Protein AF-A0A0B4EY84-F1 (afdb_monomer_lite)

Radius of gyration: 22.01 Å; chains: 1; bounding box: 57×59×59 Å

Organism: NCBI:txid1226633

Structure (mmCIF, N/CA/C/O backbone):
data_AF-A0A0B4EY84-F1
#
_entry.id   AF-A0A0B4EY84-F1
#
loop_
_atom_site.group_PDB
_atom_site.id
_atom_site.type_symbol
_atom_site.label_atom_id
_atom_site.label_alt_id
_atom_site.label_comp_id
_atom_site.label_asym_id
_atom_site.label_entity_id
_atom_site.label_seq_id
_atom_site.pdbx_PDB_ins_code
_atom_site.Cartn_x
_atom_site.Cartn_y
_atom_site.Cartn_z
_atom_site.occupancy
_atom_site.B_iso_or_equiv
_atom_site.auth_seq_id
_atom_site.auth_comp_id
_atom_site.auth_asym_id
_atom_site.auth_atom_id
_atom_site.pdbx_PDB_model_num
ATOM 1 N N . MET A 1 1 ? 10.864 -8.379 4.789 1.00 88.19 1 MET A N 1
ATOM 2 C CA . MET A 1 1 ? 9.437 -8.343 4.405 1.00 88.19 1 MET A CA 1
ATOM 3 C C . MET A 1 1 ? 8.658 -9.542 4.940 1.00 88.19 1 MET A C 1
ATOM 5 O O . MET A 1 1 ? 7.745 -9.311 5.714 1.00 88.19 1 MET A O 1
ATOM 9 N N . TRP A 1 2 ? 9.022 -10.801 4.650 1.00 91.12 2 TRP A N 1
ATOM 10 C CA . TRP A 1 2 ? 8.254 -11.968 5.141 1.00 91.12 2 TRP A CA 1
ATOM 11 C C . TRP A 1 2 ? 8.056 -12.024 6.660 1.00 91.12 2 TRP A C 1
ATOM 13 O O . TRP A 1 2 ? 6.929 -12.184 7.112 1.00 91.12 2 TRP A O 1
ATOM 23 N N . LEU A 1 3 ? 9.113 -11.816 7.453 1.00 87.94 3 LEU A N 1
ATOM 24 C CA . LEU A 1 3 ? 8.995 -11.772 8.920 1.00 87.94 3 LEU A CA 1
ATOM 25 C C . LEU A 1 3 ? 8.028 -10.677 9.400 1.00 87.94 3 LEU A C 1
ATOM 27 O O . LEU A 1 3 ? 7.261 -10.893 10.332 1.00 87.94 3 LEU A O 1
ATOM 31 N N . VAL A 1 4 ? 8.034 -9.523 8.729 1.00 88.12 4 VAL A N 1
ATOM 32 C CA . VAL A 1 4 ? 7.159 -8.383 9.042 1.00 88.12 4 VAL A CA 1
ATOM 33 C C . VAL A 1 4 ? 5.709 -8.737 8.749 1.00 88.12 4 VAL A C 1
ATOM 35 O O . VAL A 1 4 ? 4.853 -8.442 9.566 1.00 88.12 4 VAL A O 1
ATOM 38 N N . ALA A 1 5 ? 5.430 -9.421 7.638 1.00 91.06 5 ALA A N 1
ATOM 39 C CA . ALA A 1 5 ? 4.079 -9.871 7.310 1.00 91.06 5 ALA A CA 1
ATOM 40 C C . ALA A 1 5 ? 3.578 -10.972 8.255 1.00 91.06 5 ALA A C 1
ATOM 42 O O . ALA A 1 5 ? 2.433 -10.925 8.690 1.00 91.06 5 ALA A O 1
ATOM 43 N N . LEU A 1 6 ? 4.433 -11.937 8.616 1.00 89.81 6 LEU A N 1
ATOM 44 C CA . LEU A 1 6 ? 4.079 -13.012 9.551 1.00 89.81 6 LEU A CA 1
ATOM 45 C C . LEU A 1 6 ? 3.683 -12.471 10.928 1.00 89.81 6 LEU A C 1
ATOM 47 O O . LEU A 1 6 ? 2.652 -12.858 11.474 1.00 89.81 6 LEU A O 1
ATOM 51 N N . LEU A 1 7 ? 4.481 -11.554 11.473 1.00 89.25 7 LEU A N 1
ATOM 52 C CA . LEU A 1 7 ? 4.190 -10.927 12.761 1.00 89.25 7 LEU A CA 1
ATOM 53 C C . LEU A 1 7 ? 3.065 -9.887 12.636 1.00 89.25 7 LEU A C 1
ATOM 55 O O . LEU A 1 7 ? 2.156 -9.846 13.465 1.00 89.25 7 LEU A O 1
ATOM 59 N N . GLY A 1 8 ? 3.089 -9.092 11.568 1.00 90.62 8 GLY A N 1
ATOM 60 C CA . GLY A 1 8 ? 2.136 -8.022 11.293 1.00 90.62 8 GLY A CA 1
ATOM 61 C C . GLY A 1 8 ? 0.719 -8.513 11.000 1.00 90.62 8 GLY A C 1
ATOM 62 O O . GLY A 1 8 ? -0.244 -7.840 11.347 1.00 90.62 8 GLY A O 1
ATOM 63 N N . ALA A 1 9 ? 0.535 -9.718 10.458 1.00 93.62 9 ALA A N 1
ATOM 64 C CA . ALA A 1 9 ? -0.803 -10.287 10.290 1.00 93.62 9 ALA A CA 1
ATOM 65 C C . ALA A 1 9 ? -1.556 -10.383 11.633 1.00 93.62 9 ALA A C 1
ATOM 67 O O . ALA A 1 9 ? -2.766 -10.163 11.687 1.00 93.62 9 ALA A O 1
ATOM 68 N N . SER A 1 10 ? -0.832 -10.627 12.732 1.00 92.88 10 SER A N 1
ATOM 69 C CA . SER A 1 10 ? -1.410 -10.658 14.081 1.00 92.88 10 SER A CA 1
ATOM 70 C C . SER A 1 10 ? -1.810 -9.264 14.571 1.00 92.88 10 SER A C 1
ATOM 72 O O . SER A 1 10 ? -2.876 -9.109 15.165 1.00 92.88 10 SER A O 1
ATOM 74 N N . THR A 1 11 ? -0.994 -8.235 14.312 1.00 93.56 11 THR A N 1
ATOM 75 C CA . THR A 1 11 ? -1.347 -6.852 14.677 1.00 93.56 11 THR A CA 1
ATOM 76 C C . THR A 1 11 ? -2.527 -6.365 13.847 1.00 93.56 11 THR A C 1
ATOM 78 O O . THR A 1 11 ? -3.488 -5.842 14.400 1.00 93.56 11 THR A O 1
ATOM 81 N N . SER A 1 12 ? -2.523 -6.656 12.548 1.00 94.06 12 SER A N 1
ATOM 82 C CA . SER A 1 12 ? -3.585 -6.281 11.618 1.00 94.06 12 SER A CA 1
ATOM 83 C C . SER A 1 12 ? -4.933 -6.937 11.953 1.00 94.06 12 SER A C 1
ATOM 85 O O . SER A 1 12 ? -5.981 -6.288 11.866 1.00 94.06 12 SER A O 1
ATOM 87 N N . PHE A 1 13 ? -4.914 -8.189 12.439 1.00 95.50 13 PHE A N 1
ATOM 88 C CA . PHE A 1 13 ? -6.094 -8.839 13.019 1.00 95.50 13 PHE A CA 1
ATOM 89 C C . PHE A 1 13 ? -6.667 -8.022 14.183 1.00 95.50 13 PHE A C 1
ATOM 91 O O . PHE A 1 13 ? -7.857 -7.696 14.185 1.00 95.50 13 PHE A O 1
ATOM 98 N N . ILE A 1 14 ? -5.823 -7.686 15.168 1.00 95.44 14 ILE A N 1
ATOM 99 C CA . ILE A 1 14 ? -6.238 -6.954 16.371 1.00 95.44 14 ILE A CA 1
ATOM 100 C C . ILE A 1 14 ? -6.774 -5.573 15.983 1.00 95.44 14 ILE A C 1
ATOM 102 O O . ILE A 1 14 ? -7.872 -5.213 16.394 1.00 95.44 14 ILE A O 1
ATOM 106 N N . GLU A 1 15 ? -6.053 -4.827 15.147 1.00 94.81 15 GLU A N 1
ATOM 107 C CA . GLU A 1 15 ? -6.436 -3.491 14.674 1.00 94.81 15 GLU A CA 1
ATOM 108 C C . GLU A 1 15 ? -7.827 -3.475 14.043 1.00 94.81 15 GLU A C 1
ATOM 110 O O . GLU A 1 15 ? -8.674 -2.660 14.413 1.00 94.81 15 GLU A O 1
ATOM 115 N N . SER A 1 16 ? -8.078 -4.397 13.113 1.00 94.75 16 SER A N 1
ATOM 116 C CA . SER A 1 16 ? -9.351 -4.467 12.397 1.00 94.75 16 SER A CA 1
ATOM 117 C C . SER A 1 16 ? -10.491 -4.950 13.283 1.00 94.75 16 SER A C 1
ATOM 119 O O . SER A 1 16 ? -11.602 -4.429 13.192 1.00 94.75 16 SER A O 1
ATOM 121 N N . CYS A 1 17 ? -10.218 -5.897 14.183 1.00 95.69 17 CYS A N 1
ATOM 122 C CA . CYS A 1 17 ? -11.187 -6.336 15.180 1.00 95.69 17 CYS A CA 1
ATOM 123 C C . CYS A 1 17 ? -11.604 -5.160 16.078 1.00 95.69 17 CYS A C 1
ATOM 125 O O . CYS A 1 17 ? -12.790 -4.857 16.198 1.00 95.69 17 CYS A O 1
ATOM 127 N N . LEU A 1 18 ? -10.638 -4.434 16.649 1.00 95.44 18 LEU A N 1
ATOM 128 C CA . LEU A 1 18 ? -10.912 -3.278 17.505 1.00 95.44 18 LEU A CA 1
ATOM 129 C C . LEU A 1 18 ? -11.617 -2.150 16.737 1.00 95.44 18 LEU A C 1
ATOM 131 O O . LEU A 1 18 ? -12.497 -1.491 17.290 1.00 95.44 18 LEU A O 1
ATOM 135 N N . ALA A 1 19 ? -11.289 -1.938 15.461 1.00 95.44 19 ALA A N 1
ATOM 136 C CA . ALA A 1 19 ? -11.959 -0.935 14.639 1.00 95.44 19 ALA A CA 1
ATOM 137 C C . ALA A 1 19 ? -13.446 -1.246 14.428 1.00 95.44 19 ALA A C 1
ATOM 139 O O . ALA A 1 19 ? -14.266 -0.333 14.518 1.00 95.44 19 ALA A O 1
ATOM 140 N N . VAL A 1 20 ? -13.816 -2.516 14.230 1.00 96.06 20 VAL A N 1
ATOM 141 C CA . VAL A 1 20 ? -15.229 -2.925 14.162 1.00 96.06 20 VAL A CA 1
ATOM 142 C C . VAL A 1 20 ? -15.911 -2.818 15.528 1.00 96.06 20 VAL A C 1
ATOM 144 O O . VAL A 1 20 ? -17.040 -2.339 15.600 1.00 96.06 20 VAL A O 1
ATOM 147 N N . MET A 1 21 ? -15.233 -3.194 16.617 1.00 94.44 21 MET A N 1
ATOM 148 C CA . MET A 1 21 ? -15.788 -3.101 17.977 1.00 94.44 21 MET A CA 1
ATOM 149 C C . MET A 1 21 ? -16.078 -1.655 18.402 1.00 94.44 21 MET A C 1
ATOM 151 O O . MET A 1 21 ? -17.068 -1.393 19.084 1.00 94.44 21 MET A O 1
ATOM 155 N N . TYR A 1 22 ? -15.216 -0.709 18.018 1.00 94.06 22 TYR A N 1
ATOM 156 C CA . TYR A 1 22 ? -15.250 0.666 18.529 1.00 94.06 22 TYR A CA 1
ATOM 157 C C . TYR A 1 22 ? -15.644 1.729 17.501 1.00 94.06 22 TYR A C 1
ATOM 159 O O . TYR A 1 22 ? -15.577 2.924 17.810 1.00 94.06 22 TYR A O 1
ATOM 167 N N . ARG A 1 23 ? -16.112 1.338 16.314 1.00 94.62 23 ARG A N 1
ATOM 168 C CA . ARG A 1 23 ? -16.710 2.262 15.338 1.00 94.62 23 ARG A CA 1
ATOM 169 C C . ARG A 1 23 ? -17.928 3.008 15.892 1.00 94.62 23 ARG A C 1
ATOM 171 O O . ARG A 1 23 ? -18.513 2.658 16.917 1.00 94.62 23 ARG A O 1
ATOM 178 N N . GLU A 1 24 ? -18.294 4.086 15.224 1.00 92.75 24 GLU A N 1
ATOM 179 C CA . GLU A 1 24 ? -19.492 4.884 15.467 1.00 92.75 24 GLU A CA 1
ATOM 180 C C . GLU A 1 24 ? -20.450 4.707 14.291 1.00 92.75 24 GLU A C 1
ATOM 182 O O . GLU A 1 24 ? -20.020 4.564 13.147 1.00 92.75 24 GLU A O 1
ATOM 187 N N . LYS A 1 25 ? -21.752 4.704 14.579 1.00 90.75 25 LYS A N 1
ATOM 188 C CA . LYS A 1 25 ? -22.797 4.736 13.558 1.00 90.75 25 LYS A CA 1
ATOM 189 C C . LYS A 1 25 ? -23.249 6.182 13.385 1.00 90.75 25 LYS A C 1
ATOM 191 O O . LYS A 1 25 ? -23.582 6.839 14.369 1.00 90.75 25 LYS A O 1
ATOM 196 N N . LEU A 1 26 ? -23.206 6.671 12.155 1.00 87.94 26 LEU A N 1
ATOM 197 C CA . LEU A 1 26 ? -23.652 7.999 11.759 1.00 87.94 26 LEU A CA 1
ATOM 198 C C . LEU A 1 26 ? -25.180 8.036 11.607 1.00 87.94 26 LEU A C 1
ATOM 200 O O . LEU A 1 26 ? -25.837 6.997 11.513 1.00 87.94 26 LEU A O 1
ATOM 204 N N . GLU A 1 27 ? -25.744 9.245 11.556 1.00 83.56 27 GLU A N 1
ATOM 205 C CA . GLU A 1 27 ? -27.192 9.469 11.401 1.00 83.56 27 GLU A CA 1
ATOM 206 C C . GLU A 1 27 ? -27.751 8.897 10.089 1.00 83.56 27 GLU A C 1
ATOM 208 O O . GLU A 1 27 ? -28.895 8.455 10.041 1.00 83.56 27 GLU A O 1
ATOM 213 N N . ASP A 1 28 ? -26.929 8.836 9.038 1.00 81.31 28 ASP A N 1
ATOM 214 C CA . ASP A 1 28 ? -27.275 8.239 7.743 1.00 81.31 28 ASP A CA 1
ATOM 215 C C . ASP A 1 28 ? -27.196 6.698 7.737 1.00 81.31 28 ASP A C 1
ATOM 217 O O . ASP A 1 28 ? -27.380 6.059 6.699 1.00 81.31 28 ASP A O 1
ATOM 221 N N . GLY A 1 29 ? -26.913 6.091 8.894 1.00 82.38 29 GLY A N 1
ATOM 222 C CA . GLY A 1 29 ? -26.793 4.652 9.082 1.00 82.38 29 GLY A CA 1
ATOM 223 C C . GLY A 1 29 ? -25.431 4.070 8.706 1.00 82.38 29 GLY A C 1
ATOM 224 O O . GLY A 1 29 ? -25.227 2.876 8.937 1.00 82.38 29 GLY A O 1
ATOM 225 N N . LYS A 1 30 ? -24.495 4.869 8.172 1.00 86.94 30 LYS A N 1
ATOM 226 C CA . LYS A 1 30 ? -23.139 4.411 7.833 1.00 86.94 30 LYS A CA 1
ATOM 227 C C . LYS A 1 30 ? -22.261 4.309 9.075 1.00 86.94 30 LYS A C 1
ATOM 229 O O . LYS A 1 30 ? -22.501 4.964 10.085 1.00 86.94 30 LYS A O 1
ATOM 234 N N . TYR A 1 31 ? -21.212 3.501 8.988 1.00 92.25 31 TYR A N 1
ATOM 235 C CA . TYR A 1 31 ? -20.215 3.387 10.046 1.00 92.25 31 TYR A CA 1
ATOM 236 C C . TYR A 1 31 ? -18.986 4.247 9.758 1.00 92.25 31 TYR A C 1
ATOM 238 O O . TYR A 1 31 ? -18.624 4.456 8.601 1.00 92.25 31 TYR A O 1
ATOM 246 N N . ILE A 1 32 ? -18.329 4.709 10.819 1.00 92.38 32 ILE A N 1
ATOM 247 C CA . ILE A 1 32 ? -17.021 5.362 10.770 1.00 92.38 32 ILE A CA 1
ATOM 248 C C . ILE A 1 32 ? -16.170 4.932 11.964 1.00 92.38 32 ILE A C 1
ATOM 250 O O . ILE A 1 32 ? -16.686 4.691 13.053 1.00 92.38 32 ILE A O 1
ATOM 254 N N . GLY A 1 33 ? -14.860 4.827 11.789 1.00 93.94 33 GLY A N 1
ATOM 255 C CA . GLY A 1 33 ? -13.969 4.426 12.869 1.00 93.94 33 GLY A CA 1
ATOM 256 C C . GLY A 1 33 ? -12.521 4.356 12.419 1.00 93.94 33 GLY A C 1
ATOM 257 O O . GLY A 1 33 ? -12.158 4.925 11.395 1.00 93.94 33 GLY A O 1
ATOM 258 N N . GLY A 1 34 ? -11.713 3.662 13.215 1.00 94.44 34 GLY A N 1
ATOM 259 C CA . GLY A 1 34 ? -10.275 3.488 13.020 1.00 94.44 34 GLY A CA 1
ATOM 260 C C . GLY A 1 34 ? -9.486 3.809 14.291 1.00 94.44 34 GLY A C 1
ATOM 261 O O . GLY A 1 34 ? -10.080 4.133 15.328 1.00 94.44 34 GLY A O 1
ATOM 262 N N . SER A 1 35 ? -8.153 3.761 14.226 1.00 94.94 35 SER A N 1
ATOM 263 C CA . SER A 1 35 ? -7.273 3.978 15.394 1.00 94.94 35 SER A CA 1
ATOM 264 C C . SER A 1 35 ? -7.588 5.238 16.212 1.00 94.94 35 SER A C 1
ATOM 266 O O . SER A 1 35 ? -7.661 5.127 17.441 1.00 94.94 35 SER A O 1
ATOM 268 N N . PRO A 1 36 ? -7.870 6.415 15.613 1.00 95.56 36 PRO A N 1
ATOM 269 C CA . PRO A 1 36 ? -8.233 7.606 16.384 1.00 95.56 36 PRO A CA 1
ATOM 270 C C . PRO A 1 36 ? -9.463 7.429 17.285 1.00 95.56 36 PRO A C 1
ATOM 272 O O . PRO A 1 36 ? -9.493 7.938 18.409 1.00 95.56 36 PRO A O 1
ATOM 275 N N . TRP A 1 37 ? -10.471 6.673 16.835 1.00 95.19 37 TRP A N 1
ATOM 276 C CA . TRP A 1 37 ? -11.674 6.394 17.625 1.00 95.19 37 TRP A CA 1
ATOM 277 C C . TRP A 1 37 ? -11.394 5.449 18.780 1.00 95.19 37 TRP A C 1
ATOM 279 O O . TRP A 1 37 ? -11.924 5.657 19.871 1.00 95.19 37 TRP A O 1
ATOM 289 N N . ILE A 1 38 ? -10.539 4.452 18.562 1.00 94.25 38 ILE A N 1
ATOM 290 C CA . ILE A 1 38 ? -10.117 3.525 19.614 1.00 94.25 38 ILE A CA 1
ATOM 291 C C . ILE A 1 38 ? -9.353 4.303 20.693 1.00 94.25 38 ILE A C 1
ATOM 293 O O . ILE A 1 38 ? -9.712 4.234 21.866 1.00 94.25 38 ILE A O 1
ATOM 297 N N . LEU A 1 39 ? -8.387 5.141 20.298 1.00 94.44 39 LEU A N 1
ATOM 298 C CA . LEU A 1 39 ? -7.634 6.021 21.202 1.00 94.44 39 LEU A CA 1
ATOM 299 C C . LEU A 1 39 ? -8.554 6.944 22.017 1.00 94.44 39 LEU A C 1
ATOM 301 O O . LEU A 1 39 ? -8.385 7.101 23.228 1.00 94.44 39 LEU A O 1
ATOM 305 N N . LYS A 1 40 ? -9.564 7.534 21.369 1.00 94.50 40 LYS A N 1
ATOM 306 C CA . LYS A 1 40 ? -10.557 8.392 22.027 1.00 94.50 40 LYS A CA 1
ATOM 307 C C . LYS A 1 40 ? -11.429 7.614 23.018 1.00 94.50 40 LYS A C 1
ATOM 309 O O . LYS A 1 40 ? -11.625 8.092 24.128 1.00 94.50 40 LYS A O 1
ATOM 314 N N . LYS A 1 41 ? -11.975 6.459 22.626 1.00 91.75 41 LYS A N 1
ATOM 315 C CA . LYS A 1 41 ? -12.976 5.720 23.417 1.00 91.75 41 LYS A CA 1
ATOM 316 C C . LYS A 1 41 ? -12.367 4.849 24.513 1.00 91.75 41 LYS A C 1
ATOM 318 O O . LYS A 1 41 ? -12.934 4.777 25.594 1.00 91.75 41 LYS A O 1
ATOM 323 N N . GLN A 1 42 ? -11.247 4.189 24.232 1.00 91.44 42 GLN A N 1
ATOM 324 C CA . GLN A 1 42 ? -10.652 3.198 25.133 1.00 91.44 42 GLN A CA 1
ATOM 325 C C . GLN A 1 42 ? -9.547 3.775 26.017 1.00 91.44 42 GLN A C 1
ATOM 327 O O . GLN A 1 42 ? -9.431 3.391 27.175 1.00 91.44 42 GLN A O 1
ATOM 332 N N . MET A 1 43 ? -8.756 4.724 25.506 1.00 89.25 43 MET A N 1
ATOM 333 C CA . MET A 1 43 ? -7.676 5.355 26.283 1.00 89.25 43 MET A CA 1
ATOM 334 C C . MET A 1 43 ? -8.052 6.723 26.851 1.00 89.25 43 MET A C 1
ATOM 336 O O . MET A 1 43 ? -7.259 7.311 27.578 1.00 89.25 43 MET A O 1
ATOM 340 N N . ASN A 1 44 ? -9.223 7.263 26.493 1.00 91.12 44 ASN A N 1
ATOM 341 C CA . ASN A 1 44 ? -9.607 8.649 26.781 1.00 91.12 44 ASN A CA 1
ATOM 342 C C . ASN A 1 44 ? -8.569 9.687 26.278 1.00 91.12 44 ASN A C 1
ATOM 344 O O . ASN A 1 44 ? -8.501 10.818 26.757 1.00 91.12 44 ASN A O 1
ATOM 348 N N . CYS A 1 45 ? -7.759 9.322 25.276 1.00 93.12 45 CYS A N 1
ATOM 349 C CA . CYS A 1 45 ? -6.663 10.133 24.743 1.00 93.12 45 CYS A CA 1
ATOM 350 C C . CYS A 1 45 ? -7.036 10.722 23.378 1.00 93.12 45 CYS A C 1
ATOM 352 O O . CYS A 1 45 ? -6.422 10.410 22.356 1.00 93.12 45 CYS A O 1
ATOM 354 N N . LYS A 1 46 ? -8.040 11.611 23.342 1.00 93.44 46 LYS A N 1
ATOM 355 C CA . LYS A 1 46 ? -8.460 12.272 22.089 1.00 93.44 46 LYS A CA 1
ATOM 356 C C . LYS A 1 46 ? -7.300 13.007 21.403 1.00 93.44 46 LYS A C 1
ATOM 358 O O . LYS A 1 46 ? -7.202 12.968 20.181 1.00 93.44 46 LYS A O 1
ATOM 363 N N . TRP A 1 47 ? -6.420 13.645 22.176 1.00 95.69 47 TRP A N 1
ATOM 364 C CA . TRP A 1 47 ? -5.261 14.376 21.654 1.00 95.69 47 TRP A CA 1
ATOM 365 C C . TRP A 1 47 ? -4.311 13.466 20.860 1.00 95.69 47 TRP A C 1
ATOM 367 O O . TRP A 1 47 ? -3.858 13.848 19.785 1.00 95.69 47 TRP A O 1
ATOM 377 N N . LEU A 1 48 ? -4.087 12.233 21.328 1.00 95.25 48 LEU A N 1
ATOM 378 C CA . LEU A 1 48 ? -3.243 11.259 20.640 1.00 95.25 48 LEU A CA 1
ATOM 379 C C . LEU A 1 48 ? -3.902 10.774 19.343 1.00 95.25 48 LEU A C 1
ATOM 381 O O . LEU A 1 48 ? -3.226 10.612 18.332 1.00 95.25 48 LEU A O 1
ATOM 385 N N . GLY A 1 49 ? -5.233 10.637 19.342 1.00 95.81 49 GLY A N 1
ATOM 386 C CA . GLY A 1 49 ? -6.006 10.391 18.122 1.00 95.81 49 GLY A CA 1
ATOM 387 C C . GLY A 1 49 ? -5.892 11.525 17.097 1.00 95.81 49 GLY A C 1
ATOM 388 O O . GLY A 1 49 ? -5.822 11.257 15.902 1.00 95.81 49 GLY A O 1
ATOM 389 N N . VAL A 1 50 ? -5.821 12.788 17.542 1.00 96.69 50 VAL A N 1
ATOM 390 C CA . VAL A 1 50 ? -5.621 13.940 16.643 1.00 96.69 50 VAL A CA 1
ATOM 391 C C . VAL A 1 50 ? -4.216 13.914 16.045 1.00 96.69 50 VAL A C 1
ATOM 393 O O . VAL A 1 50 ? -4.076 14.097 14.840 1.00 96.69 50 VAL A O 1
ATOM 396 N N . ILE A 1 51 ? -3.187 13.626 16.851 1.00 97.00 51 ILE A N 1
ATOM 397 C CA . ILE A 1 51 ? -1.810 13.462 16.355 1.00 97.00 51 ILE A CA 1
ATOM 398 C C . ILE A 1 51 ? -1.744 12.333 15.325 1.00 97.00 51 ILE A C 1
ATOM 400 O O . ILE A 1 51 ? -1.180 12.526 14.250 1.00 97.00 51 ILE A O 1
ATOM 404 N N . TYR A 1 52 ? -2.365 11.187 15.617 1.00 96.88 52 TYR A N 1
ATOM 405 C CA . TYR A 1 52 ? -2.440 10.064 14.687 1.00 96.88 52 TYR A CA 1
ATOM 406 C C . TYR A 1 52 ? -3.103 10.467 13.365 1.00 96.88 52 TYR A C 1
ATOM 408 O O . TYR A 1 52 ? -2.561 10.195 12.297 1.00 96.88 52 TYR A O 1
ATOM 416 N N . ALA A 1 53 ? -4.251 11.149 13.420 1.00 96.81 53 ALA A N 1
ATOM 417 C CA . ALA A 1 53 ? -4.973 11.588 12.229 1.00 96.81 53 ALA A CA 1
ATOM 418 C C . ALA A 1 53 ? -4.157 12.589 11.389 1.00 96.81 53 ALA A C 1
ATOM 420 O O . ALA A 1 53 ? -4.120 12.472 10.166 1.00 96.81 53 ALA A O 1
ATOM 421 N N . ILE A 1 54 ? -3.447 13.529 12.026 1.00 96.44 54 ILE A N 1
ATOM 422 C CA . ILE A 1 54 ? -2.542 14.462 11.333 1.00 96.44 54 ILE A CA 1
ATOM 423 C C . ILE A 1 54 ? -1.383 13.702 10.677 1.00 96.44 54 ILE A C 1
ATOM 425 O O . ILE A 1 54 ? -1.093 13.935 9.504 1.00 96.44 54 ILE A O 1
ATOM 429 N N . ALA A 1 55 ? -0.757 12.765 11.393 1.00 96.62 55 ALA A N 1
ATOM 430 C CA . ALA A 1 55 ? 0.302 11.921 10.845 1.00 96.62 55 ALA A CA 1
ATOM 431 C C . ALA A 1 55 ? -0.193 11.070 9.660 1.00 96.62 55 ALA A C 1
ATOM 433 O O . ALA A 1 55 ? 0.519 10.954 8.665 1.00 96.62 55 ALA A O 1
ATOM 434 N N . SER A 1 56 ? -1.439 10.581 9.724 1.00 95.88 56 SER A N 1
ATOM 435 C CA . SER A 1 56 ? -2.117 9.869 8.627 1.00 95.88 56 SER A CA 1
ATOM 436 C C . SER A 1 56 ? -2.244 10.747 7.390 1.00 95.88 56 SER A C 1
ATOM 438 O O . SER A 1 56 ? -1.818 10.362 6.308 1.00 95.88 56 SER A O 1
ATOM 440 N N . ILE A 1 57 ? -2.757 11.970 7.545 1.00 95.69 57 ILE A N 1
ATOM 441 C CA . ILE A 1 57 ? -2.916 12.917 6.433 1.00 95.69 57 ILE A CA 1
ATOM 442 C C . ILE A 1 57 ? -1.563 13.222 5.779 1.00 95.69 57 ILE A C 1
ATOM 444 O O . ILE A 1 57 ? -1.461 13.219 4.554 1.00 95.69 57 ILE A O 1
ATOM 448 N N . ILE A 1 58 ? -0.526 13.450 6.588 1.00 95.00 58 ILE A N 1
ATOM 449 C CA . ILE A 1 58 ? 0.838 13.696 6.109 1.00 95.00 58 ILE A CA 1
ATOM 450 C C . ILE A 1 58 ? 1.374 12.484 5.331 1.00 95.00 58 ILE A C 1
ATOM 452 O O . ILE A 1 58 ? 1.889 12.651 4.223 1.00 95.00 58 ILE A O 1
ATOM 456 N N . CYS A 1 59 ? 1.207 11.276 5.879 1.00 94.81 59 CYS A N 1
ATOM 457 C CA . CYS A 1 59 ? 1.583 10.024 5.228 1.00 94.81 59 CYS A CA 1
ATOM 458 C C . CYS A 1 59 ? 0.902 9.882 3.861 1.00 94.81 59 CYS A C 1
ATOM 460 O O . CYS A 1 59 ? 1.570 9.743 2.836 1.00 94.81 59 CYS A O 1
ATOM 462 N N . TYR A 1 60 ? -0.425 10.012 3.826 1.00 95.38 60 TYR A N 1
ATOM 463 C CA . TYR A 1 60 ? -1.222 9.802 2.620 1.00 95.38 60 TYR A CA 1
ATOM 464 C C . TYR A 1 60 ? -0.922 10.816 1.522 1.00 95.38 60 TYR A C 1
ATOM 466 O O . TYR A 1 60 ? -0.857 10.430 0.358 1.00 95.38 60 TYR A O 1
ATOM 474 N N . LEU A 1 61 ? -0.691 12.090 1.858 1.00 94.50 61 LEU A N 1
ATOM 475 C CA . LEU A 1 61 ? -0.287 13.089 0.863 1.00 94.50 61 LEU A CA 1
ATOM 476 C C . LEU A 1 61 ? 1.024 12.692 0.176 1.00 94.50 61 LEU A C 1
ATOM 478 O O . LEU A 1 61 ? 1.145 12.836 -1.041 1.00 94.50 61 LEU A O 1
ATOM 482 N N . GLY A 1 62 ? 1.981 12.150 0.934 1.00 93.75 62 GLY A N 1
ATOM 483 C CA . GLY A 1 62 ? 3.236 11.695 0.356 1.00 93.75 62 GLY A CA 1
ATOM 484 C C . GLY A 1 62 ? 3.126 10.380 -0.413 1.00 93.75 62 GLY A C 1
ATOM 485 O O . GLY A 1 62 ? 3.700 10.270 -1.496 1.00 93.75 62 GLY A O 1
ATOM 486 N N . VAL A 1 63 ? 2.323 9.424 0.066 1.00 93.19 63 VAL A N 1
ATOM 487 C CA . VAL A 1 63 ? 2.015 8.193 -0.681 1.00 93.19 63 VAL A CA 1
ATOM 488 C C . VAL A 1 63 ? 1.370 8.533 -2.024 1.00 93.19 63 VAL A C 1
ATOM 490 O O . VAL A 1 63 ? 1.839 8.062 -3.055 1.00 93.19 63 VAL A O 1
ATOM 493 N N . VAL A 1 64 ? 0.365 9.414 -2.051 1.00 95.75 64 VAL A N 1
ATOM 494 C CA . VAL A 1 64 ? -0.292 9.851 -3.295 1.00 95.75 64 VAL A CA 1
ATOM 495 C C . VAL A 1 64 ? 0.707 10.418 -4.297 1.00 95.75 64 VAL A C 1
ATOM 497 O O . VAL A 1 64 ? 0.641 10.086 -5.483 1.00 95.75 64 VAL A O 1
ATOM 500 N N . GLN A 1 65 ? 1.653 11.237 -3.833 1.00 94.44 65 GLN A N 1
ATOM 501 C CA . GLN A 1 65 ? 2.676 11.792 -4.709 1.00 94.44 65 GLN A CA 1
ATOM 502 C C . GLN A 1 65 ? 3.553 10.691 -5.330 1.00 94.44 65 GLN A C 1
ATOM 504 O O . GLN A 1 65 ? 3.789 10.701 -6.538 1.00 94.44 65 GLN A O 1
ATOM 509 N N . VAL A 1 66 ? 4.019 9.734 -4.520 1.00 91.88 66 VAL A N 1
ATOM 510 C CA . VAL A 1 66 ? 4.878 8.623 -4.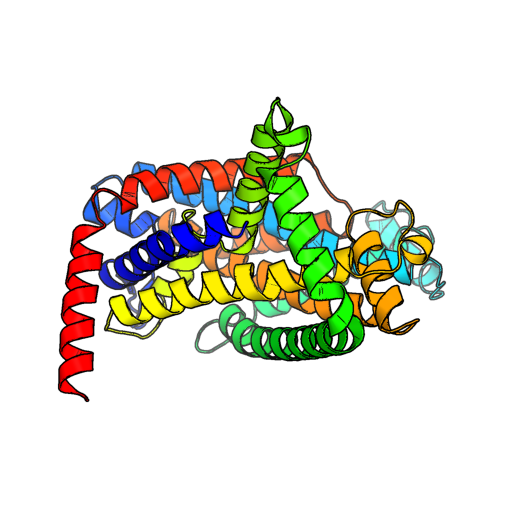970 1.00 91.88 66 VAL A CA 1
ATOM 511 C C . VAL A 1 66 ? 4.142 7.697 -5.936 1.00 91.88 66 VAL A C 1
ATOM 513 O O . VAL A 1 66 ? 4.708 7.283 -6.950 1.00 91.88 66 VAL A O 1
ATOM 516 N N . MET A 1 67 ? 2.871 7.400 -5.665 1.00 94.62 67 MET A N 1
ATOM 517 C CA . MET A 1 67 ? 2.071 6.548 -6.541 1.00 94.62 67 MET A CA 1
ATOM 518 C C . MET A 1 67 ? 1.796 7.240 -7.878 1.00 94.62 67 MET A C 1
ATOM 520 O O . MET A 1 67 ? 1.953 6.614 -8.922 1.00 94.62 67 MET A O 1
ATOM 524 N N . SER A 1 68 ? 1.482 8.540 -7.875 1.00 96.06 68 SER A N 1
ATOM 525 C CA . SER A 1 68 ? 1.320 9.304 -9.120 1.00 96.06 68 SER A CA 1
ATOM 526 C C . SER A 1 68 ? 2.609 9.326 -9.946 1.00 96.06 68 SER A C 1
ATOM 528 O O . SER A 1 68 ? 2.587 9.077 -11.152 1.00 96.06 68 SER A O 1
ATOM 530 N N . ASN A 1 69 ? 3.753 9.525 -9.282 1.00 94.19 69 ASN A N 1
ATOM 531 C CA . ASN A 1 69 ? 5.058 9.461 -9.928 1.00 94.19 69 ASN A CA 1
ATOM 532 C C . ASN A 1 69 ? 5.320 8.090 -10.565 1.00 94.19 69 ASN A C 1
ATOM 534 O O . ASN A 1 69 ? 5.751 8.037 -11.710 1.00 94.19 69 ASN A O 1
ATOM 538 N N . SER A 1 70 ? 4.982 7.000 -9.871 1.00 93.12 70 SER A N 1
ATOM 539 C CA . SER A 1 70 ? 5.150 5.632 -10.380 1.00 93.12 70 SER A CA 1
ATOM 540 C C . SER A 1 70 ? 4.344 5.385 -11.662 1.00 93.12 70 SER A C 1
ATOM 542 O O . SER A 1 70 ? 4.832 4.719 -12.575 1.00 93.12 70 SER A O 1
ATOM 544 N N . ILE A 1 71 ? 3.132 5.950 -11.769 1.00 95.81 71 ILE A N 1
ATOM 545 C CA . ILE A 1 71 ? 2.325 5.868 -12.997 1.00 95.81 71 ILE A CA 1
ATOM 546 C C . ILE A 1 71 ? 3.032 6.612 -14.129 1.00 95.81 71 ILE A C 1
ATOM 548 O O . ILE A 1 71 ? 3.291 6.012 -15.173 1.00 95.81 71 ILE A O 1
ATOM 552 N N . THR A 1 72 ? 3.371 7.891 -13.935 1.00 94.50 72 THR A N 1
ATOM 553 C CA . THR A 1 72 ? 4.010 8.686 -14.994 1.00 94.50 72 THR A CA 1
ATOM 554 C C . THR A 1 72 ? 5.354 8.095 -15.413 1.00 94.50 72 THR A C 1
ATOM 556 O O . THR A 1 72 ? 5.616 7.961 -16.607 1.00 94.50 72 THR A O 1
ATOM 559 N N . GLU A 1 73 ? 6.188 7.692 -14.454 1.00 92.56 73 GLU A N 1
ATOM 560 C CA . GLU A 1 73 ? 7.492 7.086 -14.715 1.00 92.56 73 GLU A CA 1
ATOM 561 C C . GLU A 1 73 ? 7.341 5.812 -15.547 1.00 92.56 73 GLU A C 1
ATOM 563 O O . GLU A 1 73 ? 8.003 5.697 -16.573 1.00 92.56 73 GLU A O 1
ATOM 568 N N . SER A 1 74 ? 6.393 4.931 -15.197 1.00 94.12 74 SER A N 1
ATOM 569 C CA . SER A 1 74 ? 6.154 3.696 -15.953 1.00 94.12 74 SER A CA 1
ATOM 570 C C . SER A 1 74 ? 5.819 3.947 -17.426 1.00 94.12 74 SER A C 1
ATOM 572 O O . SER A 1 74 ? 6.273 3.202 -18.289 1.00 94.12 74 SER A O 1
ATOM 574 N N . VAL A 1 75 ? 5.058 5.001 -17.739 1.00 94.25 75 VAL A N 1
ATOM 575 C CA . VAL A 1 75 ? 4.720 5.354 -19.125 1.00 94.25 75 VAL A CA 1
ATOM 576 C C . VAL A 1 75 ? 5.923 5.998 -19.815 1.00 94.25 75 VAL A C 1
ATOM 578 O O . VAL A 1 75 ? 6.270 5.635 -20.937 1.00 94.25 75 VAL A O 1
ATOM 581 N N . THR A 1 76 ? 6.564 6.965 -19.159 1.00 91.75 76 THR A N 1
ATOM 582 C CA . THR A 1 76 ? 7.648 7.753 -19.765 1.00 91.75 76 THR A CA 1
ATOM 583 C C . THR A 1 76 ? 8.910 6.934 -20.015 1.00 91.75 76 THR A C 1
ATOM 585 O O . THR A 1 76 ? 9.568 7.160 -21.026 1.00 91.75 76 THR A O 1
ATOM 588 N N . SER A 1 77 ? 9.215 5.933 -19.188 1.00 89.44 77 SER A N 1
ATOM 589 C CA . SER A 1 77 ? 10.333 5.013 -19.429 1.00 89.44 77 SER A CA 1
ATOM 590 C C . SER A 1 77 ? 10.168 4.194 -20.715 1.00 89.44 77 SER A C 1
ATOM 592 O O . SER A 1 77 ? 11.158 3.796 -21.318 1.00 89.44 77 SER A O 1
ATOM 594 N N . VAL A 1 78 ? 8.928 3.973 -21.167 1.00 89.81 78 VAL A N 1
ATOM 595 C CA . VAL A 1 78 ? 8.620 3.192 -22.377 1.00 89.81 78 VAL A CA 1
ATOM 596 C C . VAL A 1 78 ? 8.398 4.086 -23.597 1.00 89.81 78 VAL A C 1
ATOM 598 O O . VAL A 1 78 ? 8.811 3.740 -24.702 1.00 89.81 78 VAL A O 1
ATOM 601 N N . TYR A 1 79 ? 7.734 5.229 -23.411 1.00 90.62 79 TYR A N 1
ATOM 602 C CA . TYR A 1 79 ? 7.205 6.041 -24.511 1.00 90.62 79 TYR A CA 1
ATOM 603 C C . TYR A 1 79 ? 7.828 7.437 -24.633 1.00 90.62 79 TYR A C 1
ATOM 605 O O . TYR A 1 79 ? 7.407 8.195 -25.499 1.00 90.62 79 TYR A O 1
ATOM 613 N N . SER A 1 80 ? 8.834 7.796 -23.826 1.00 85.38 80 SER A N 1
ATOM 614 C CA . SER A 1 80 ? 9.520 9.101 -23.940 1.00 85.38 80 SER A CA 1
ATOM 615 C C . SER A 1 80 ? 10.159 9.345 -25.309 1.00 85.38 80 SER A C 1
ATOM 617 O O . SER A 1 80 ? 10.262 10.488 -25.736 1.00 85.38 80 SER A O 1
ATOM 619 N N . HIS A 1 81 ? 10.555 8.287 -26.018 1.00 82.94 81 HIS A N 1
ATOM 620 C CA . HIS A 1 81 ? 11.131 8.380 -27.363 1.00 82.94 81 HIS A CA 1
ATOM 621 C C . HIS A 1 81 ? 10.082 8.488 -28.481 1.00 82.94 81 HIS A C 1
ATOM 623 O O . HIS A 1 81 ? 10.443 8.615 -29.650 1.00 82.94 81 HIS A O 1
ATOM 629 N N . VAL A 1 82 ? 8.791 8.381 -28.152 1.00 82.69 82 VAL A N 1
ATOM 630 C CA . VAL A 1 82 ? 7.703 8.456 -29.129 1.00 82.69 82 VAL A CA 1
ATOM 631 C C . VAL A 1 82 ? 7.215 9.895 -29.211 1.00 82.69 82 VAL A C 1
ATOM 633 O O . VAL A 1 82 ? 6.621 10.414 -28.268 1.00 82.69 82 VAL A O 1
ATOM 636 N N . ASP A 1 83 ? 7.429 10.532 -30.361 1.00 80.75 83 ASP A N 1
ATOM 637 C CA . ASP A 1 83 ? 6.837 11.836 -30.639 1.00 80.75 83 ASP A CA 1
ATOM 638 C C . ASP A 1 83 ? 5.371 11.672 -31.056 1.00 80.75 83 ASP A C 1
ATOM 640 O O . ASP A 1 83 ? 5.052 11.102 -32.101 1.00 80.75 83 ASP A O 1
ATOM 644 N N . PHE A 1 84 ? 4.470 12.186 -30.224 1.00 80.12 84 PHE A N 1
ATOM 645 C CA . PHE A 1 84 ? 3.035 12.180 -30.494 1.00 80.12 84 PHE A CA 1
ATOM 646 C C . PHE A 1 84 ? 2.589 13.359 -31.376 1.00 80.12 84 PHE A C 1
ATOM 648 O O . PHE A 1 84 ? 1.416 13.429 -31.737 1.00 80.12 84 PHE A O 1
ATOM 655 N N . GLY A 1 85 ? 3.474 14.315 -31.691 1.00 81.25 85 GLY A N 1
ATOM 656 C CA . GLY A 1 85 ? 3.149 15.508 -32.481 1.00 81.25 85 GLY A CA 1
ATOM 657 C C . GLY A 1 85 ? 2.194 16.486 -31.783 1.00 81.25 85 GLY A C 1
ATOM 658 O O . GLY A 1 85 ? 1.663 17.399 -32.414 1.00 81.25 85 GLY A O 1
ATOM 659 N N . LEU A 1 86 ? 1.950 16.300 -30.482 1.00 82.81 86 LEU A N 1
ATOM 660 C CA . LEU A 1 86 ? 0.986 17.083 -29.704 1.00 82.81 86 LEU A CA 1
ATOM 661 C C . LEU A 1 86 ? 1.609 18.319 -29.039 1.00 82.81 86 LEU A C 1
ATOM 663 O O . LEU A 1 86 ? 0.881 19.258 -28.721 1.00 82.81 86 LEU A O 1
ATOM 667 N N . THR A 1 87 ? 2.932 18.366 -28.858 1.00 82.88 87 THR A N 1
ATOM 668 C CA . THR A 1 87 ? 3.619 19.473 -28.167 1.00 82.88 87 THR A CA 1
ATOM 669 C C . THR A 1 87 ? 3.255 20.858 -28.730 1.00 82.88 87 THR A C 1
ATOM 671 O O . THR A 1 87 ? 2.849 21.713 -27.941 1.00 82.88 87 THR A O 1
ATOM 674 N N . PRO A 1 88 ? 3.260 21.101 -30.063 1.00 82.94 88 PRO A N 1
ATOM 675 C CA . PRO A 1 88 ? 2.905 22.414 -30.616 1.00 82.94 88 PRO A CA 1
ATOM 676 C C . PRO A 1 88 ? 1.451 22.828 -30.350 1.00 82.94 88 PRO A C 1
ATOM 678 O O . PRO A 1 88 ? 1.154 24.018 -30.289 1.00 82.94 88 PRO A O 1
ATOM 681 N N . ILE A 1 89 ? 0.544 21.858 -30.181 1.00 85.06 89 ILE A N 1
ATOM 682 C CA . ILE A 1 89 ? -0.883 22.099 -29.924 1.00 85.06 89 ILE A CA 1
ATOM 683 C C . ILE A 1 89 ? -1.087 22.602 -28.491 1.00 85.06 89 ILE A C 1
ATOM 685 O O . ILE A 1 89 ? -1.904 23.490 -28.254 1.00 85.06 89 ILE A O 1
ATOM 689 N N . PHE A 1 90 ? -0.336 22.051 -27.535 1.00 83.94 90 PHE A N 1
ATOM 690 C CA . PHE A 1 90 ? -0.462 22.393 -26.117 1.00 83.94 90 PHE A CA 1
ATOM 691 C C . PHE A 1 90 ? 0.474 23.524 -25.667 1.00 83.94 90 PHE A C 1
ATOM 693 O O . PHE A 1 90 ? 0.215 24.117 -24.619 1.00 83.94 90 PHE A O 1
ATOM 700 N N . GLN A 1 91 ? 1.496 23.885 -26.455 1.00 83.38 91 GLN A N 1
ATOM 701 C CA . GLN A 1 91 ? 2.425 24.982 -26.140 1.00 83.38 91 GLN A CA 1
ATOM 702 C C . GLN A 1 91 ? 1.732 26.309 -25.792 1.00 83.38 91 GLN A C 1
ATOM 704 O O . GLN A 1 91 ? 2.103 26.907 -24.782 1.00 83.38 91 GLN A O 1
ATOM 709 N N . PRO A 1 92 ? 0.712 26.784 -26.543 1.00 85.81 92 PRO A N 1
ATOM 710 C CA . PRO A 1 92 ? 0.059 28.053 -26.231 1.00 85.81 92 PRO A CA 1
ATOM 711 C C . PRO A 1 92 ? -0.641 28.023 -24.872 1.00 85.81 92 PRO A C 1
ATOM 713 O O . PRO A 1 92 ? -0.591 28.998 -24.131 1.00 85.81 92 PRO A O 1
ATOM 716 N N . LEU A 1 93 ? -1.262 26.891 -24.525 1.00 84.94 93 LEU A N 1
ATOM 717 C CA . LEU A 1 93 ? -1.918 26.710 -23.234 1.00 84.94 93 LEU A CA 1
ATOM 718 C C . LEU A 1 93 ? -0.890 26.636 -22.102 1.00 84.94 93 LEU A C 1
ATOM 720 O O . LEU A 1 93 ? -1.079 27.266 -21.069 1.00 84.94 93 LEU A O 1
ATOM 724 N N . ALA A 1 94 ? 0.206 25.903 -22.296 1.00 84.25 94 ALA A N 1
ATOM 725 C CA . ALA A 1 94 ? 1.271 25.792 -21.304 1.00 84.25 94 ALA A CA 1
ATOM 726 C C . ALA A 1 94 ? 1.959 27.140 -21.030 1.00 84.25 94 ALA A C 1
ATOM 728 O O . ALA A 1 94 ? 2.215 27.473 -19.872 1.00 84.25 94 ALA A O 1
ATOM 729 N N . ALA A 1 95 ? 2.144 27.964 -22.066 1.00 84.88 95 ALA A N 1
ATOM 730 C CA . ALA A 1 95 ? 2.700 29.307 -21.940 1.00 84.88 95 ALA A CA 1
ATOM 731 C C . ALA A 1 95 ? 1.843 30.228 -21.048 1.00 84.88 95 ALA A C 1
ATOM 733 O O . ALA A 1 95 ? 2.400 31.032 -20.303 1.00 84.88 95 ALA A O 1
ATOM 734 N N . VAL A 1 96 ? 0.508 30.072 -21.038 1.00 85.94 96 VAL A N 1
ATOM 735 C CA . VAL A 1 96 ? -0.388 30.805 -20.112 1.00 85.94 96 VAL A CA 1
ATOM 736 C C . VAL A 1 96 ? -0.052 30.506 -18.647 1.00 85.94 96 VAL A C 1
ATOM 738 O O . VAL A 1 96 ? -0.195 31.376 -17.790 1.00 85.94 96 VAL A O 1
ATOM 741 N N . PHE A 1 97 ? 0.429 29.297 -18.358 1.00 82.38 97 PHE A N 1
ATOM 742 C CA . PHE A 1 97 ? 0.835 28.867 -17.020 1.00 82.38 97 PHE A CA 1
ATOM 743 C C . PHE A 1 97 ? 2.343 29.022 -16.761 1.00 82.38 97 PHE A C 1
ATOM 745 O O . PHE A 1 97 ? 2.829 28.555 -15.733 1.00 82.38 97 PHE A O 1
ATOM 752 N N . GLY A 1 98 ? 3.085 29.669 -17.668 1.00 82.06 98 GLY A N 1
ATOM 753 C CA . GLY A 1 98 ? 4.534 29.850 -17.548 1.00 82.06 98 GLY A CA 1
ATOM 754 C C . GLY A 1 98 ? 5.335 28.552 -17.683 1.00 82.06 98 GLY A C 1
ATOM 755 O O . GLY A 1 98 ? 6.434 28.458 -17.143 1.00 82.06 98 GLY A O 1
ATOM 756 N N . VAL A 1 99 ? 4.781 27.542 -18.361 1.00 82.62 99 VAL A N 1
ATOM 757 C CA . VAL A 1 99 ? 5.436 26.252 -18.602 1.00 82.62 99 VAL A CA 1
ATOM 758 C C . VAL A 1 99 ? 5.903 26.191 -20.051 1.00 82.62 99 VAL A C 1
ATOM 760 O O . VAL A 1 99 ? 5.095 26.260 -20.976 1.00 82.62 99 VAL A O 1
ATOM 763 N N . GLU A 1 100 ? 7.206 26.017 -20.253 1.00 81.81 100 GLU A N 1
ATOM 764 C CA . GLU A 1 100 ? 7.762 25.651 -21.554 1.00 81.81 100 GLU A CA 1
ATOM 765 C C . GLU A 1 100 ? 7.695 24.131 -21.703 1.00 81.81 100 GLU A C 1
ATOM 767 O O . GLU A 1 100 ? 8.303 23.401 -20.918 1.00 81.81 100 GLU A O 1
ATOM 772 N N . LEU A 1 101 ? 6.925 23.639 -22.680 1.00 81.69 101 LEU A N 1
ATOM 773 C CA . LEU A 1 101 ? 6.950 22.217 -23.012 1.00 81.69 101 LEU A CA 1
ATOM 774 C C . LEU A 1 101 ? 8.056 21.972 -24.038 1.00 81.69 101 LEU A C 1
ATOM 776 O O . LEU A 1 101 ? 8.132 22.640 -25.071 1.00 81.69 101 LEU A O 1
ATOM 780 N N . ASP A 1 102 ? 8.881 20.979 -23.749 1.00 78.88 102 ASP A N 1
ATOM 781 C CA . ASP A 1 102 ? 9.747 20.293 -24.698 1.00 78.88 102 ASP A CA 1
ATOM 782 C C . ASP A 1 102 ? 9.170 18.891 -24.980 1.00 78.88 102 ASP A C 1
ATOM 784 O O . ASP A 1 102 ? 8.178 18.466 -24.374 1.00 78.88 102 ASP A O 1
ATOM 788 N N . GLN A 1 103 ? 9.760 18.157 -25.929 1.00 69.88 103 GLN A N 1
ATOM 789 C CA . GLN A 1 103 ? 9.321 16.783 -26.202 1.00 69.88 103 GLN A CA 1
ATOM 790 C C . GLN A 1 103 ? 9.498 15.859 -24.986 1.00 69.88 103 GLN A C 1
ATOM 792 O O . GLN A 1 103 ? 8.658 14.989 -24.762 1.00 69.88 103 GLN A O 1
ATOM 797 N N . GLU A 1 104 ? 10.533 16.072 -24.169 1.00 72.25 104 GLU A N 1
ATOM 798 C CA . GLU A 1 104 ? 10.856 15.194 -23.038 1.00 72.25 104 GLU A CA 1
ATOM 799 C C . GLU A 1 104 ? 9.896 15.341 -21.847 1.00 72.25 104 GLU A C 1
ATOM 801 O O . GLU A 1 104 ? 9.588 14.362 -21.159 1.00 72.25 104 GLU A O 1
ATOM 806 N N . ASN A 1 105 ? 9.393 16.549 -21.589 1.00 83.75 105 ASN A N 1
ATOM 807 C CA . ASN A 1 105 ? 8.547 16.846 -20.439 1.00 83.75 105 ASN A CA 1
ATOM 808 C C . ASN A 1 105 ? 7.068 16.970 -20.805 1.00 83.75 105 ASN A C 1
ATOM 810 O O . ASN A 1 105 ? 6.232 16.803 -19.913 1.00 83.75 105 ASN A O 1
ATOM 814 N N . PHE A 1 106 ? 6.711 17.172 -22.084 1.00 88.19 106 PHE A N 1
ATOM 815 C CA . PHE A 1 106 ? 5.309 17.193 -22.521 1.00 88.19 106 PHE A CA 1
ATOM 816 C C . PHE A 1 106 ? 4.538 15.968 -22.022 1.00 88.19 106 PHE A C 1
ATOM 818 O O . PHE A 1 106 ? 3.491 16.113 -21.389 1.00 88.19 106 PHE A O 1
ATOM 825 N N . LEU A 1 107 ? 5.085 14.766 -22.245 1.00 89.12 107 LEU A N 1
ATOM 826 C CA . LEU A 1 107 ? 4.434 13.518 -21.849 1.00 89.12 107 LEU A CA 1
ATOM 827 C C . LEU A 1 107 ? 4.208 13.457 -20.330 1.00 89.12 107 LEU A C 1
ATOM 829 O O . LEU A 1 107 ? 3.132 13.061 -19.889 1.00 89.12 107 LEU A O 1
ATOM 833 N N . LYS A 1 108 ? 5.175 13.915 -19.525 1.00 89.88 108 LYS A N 1
ATOM 834 C CA . LYS A 1 108 ? 5.052 13.963 -18.058 1.00 89.88 108 LYS A CA 1
ATOM 835 C C . LYS A 1 108 ? 3.925 14.889 -17.611 1.00 89.88 108 LYS A C 1
ATOM 837 O O . LYS A 1 108 ? 3.070 14.472 -16.832 1.00 89.88 108 LYS A O 1
ATOM 842 N N . TYR A 1 109 ? 3.896 16.124 -18.117 1.00 91.06 109 TYR A N 1
ATOM 843 C CA . TYR A 1 109 ? 2.851 17.095 -17.775 1.00 91.06 109 TYR A CA 1
ATOM 844 C C . TYR A 1 109 ? 1.469 16.622 -18.226 1.00 91.06 109 TYR A C 1
ATOM 846 O O . TYR A 1 109 ? 0.513 16.689 -17.454 1.00 91.06 109 TYR A O 1
ATOM 854 N N . PHE A 1 110 ? 1.365 16.095 -19.447 1.00 91.50 110 PHE A N 1
ATOM 855 C CA . PHE A 1 110 ? 0.115 15.562 -19.977 1.00 91.50 110 PHE A CA 1
ATOM 856 C C . PHE A 1 110 ? -0.432 14.428 -19.102 1.00 91.50 110 PHE A C 1
ATOM 858 O O . PHE A 1 110 ? -1.600 14.459 -18.710 1.00 91.50 110 PHE A O 1
ATOM 865 N N . LEU A 1 111 ? 0.413 13.459 -18.736 1.00 93.88 111 LEU A N 1
ATOM 866 C CA . LEU A 1 111 ? 0.025 12.342 -17.874 1.00 93.88 111 LEU A CA 1
ATOM 867 C C . LEU A 1 111 ? -0.355 12.806 -16.468 1.00 93.88 111 LEU A C 1
ATOM 869 O O . LEU A 1 111 ? -1.367 12.352 -15.941 1.00 93.88 111 LEU A O 1
ATOM 873 N N . ALA A 1 112 ? 0.392 13.744 -15.881 1.00 95.31 112 ALA A N 1
ATOM 874 C CA . ALA A 1 112 ? 0.067 14.307 -14.574 1.00 95.31 112 ALA A CA 1
ATOM 875 C C . ALA A 1 112 ? -1.325 14.964 -14.567 1.00 95.31 112 ALA A C 1
ATOM 877 O O . ALA A 1 112 ? -2.131 14.694 -13.677 1.00 95.31 112 ALA A O 1
ATOM 878 N N . VAL A 1 113 ? -1.644 15.767 -15.590 1.00 95.12 113 VAL A N 1
ATOM 879 C CA . VAL A 1 113 ? -2.981 16.364 -15.756 1.00 95.12 113 VAL A CA 1
ATOM 880 C C . VAL A 1 113 ? -4.042 15.281 -15.942 1.00 95.12 113 VAL A C 1
ATOM 882 O O . VAL A 1 113 ? -5.074 15.312 -15.271 1.00 95.12 113 VAL A O 1
ATOM 885 N N . LEU A 1 114 ? -3.790 14.302 -16.814 1.00 96.00 114 LEU A N 1
ATOM 886 C CA . LEU A 1 114 ? -4.728 13.221 -17.103 1.00 96.00 114 LEU A CA 1
ATOM 887 C C . LEU A 1 114 ? -5.066 12.410 -15.842 1.00 96.00 114 LEU A C 1
ATOM 889 O O . LEU A 1 114 ? -6.242 12.214 -15.535 1.00 96.00 114 LEU A O 1
ATOM 893 N N . ILE A 1 115 ? -4.057 11.986 -15.078 1.00 97.31 115 ILE A N 1
ATOM 894 C CA . ILE A 1 115 ? -4.239 11.211 -13.843 1.00 97.31 115 ILE A CA 1
ATOM 895 C C . ILE A 1 115 ? -4.952 12.058 -12.784 1.00 97.31 115 ILE A C 1
ATOM 897 O O . ILE A 1 115 ? -5.847 11.548 -12.108 1.00 97.31 115 ILE A O 1
ATOM 901 N N . SER A 1 116 ? -4.636 13.351 -12.660 1.00 98.12 116 SER A N 1
ATOM 902 C CA . SER A 1 116 ? -5.353 14.262 -11.758 1.00 98.12 116 SER A CA 1
ATOM 903 C C . SER A 1 116 ? -6.832 14.397 -12.119 1.00 98.12 116 SER A C 1
ATOM 905 O O . SER A 1 116 ? -7.674 14.342 -11.224 1.00 98.12 116 SER A O 1
ATOM 907 N N . ILE A 1 117 ? -7.174 14.510 -13.408 1.00 98.00 117 ILE A N 1
ATOM 908 C CA . ILE A 1 117 ? -8.570 14.573 -13.872 1.00 98.00 117 ILE A CA 1
ATOM 909 C C . ILE A 1 117 ? -9.297 13.255 -13.583 1.00 98.00 117 ILE A C 1
ATOM 911 O O . ILE A 1 117 ? -10.399 13.272 -13.030 1.00 98.00 117 ILE A O 1
ATOM 915 N N . ILE A 1 118 ? -8.680 12.114 -13.906 1.00 97.69 118 ILE A N 1
ATOM 916 C CA . ILE A 1 118 ? -9.252 10.789 -13.628 1.00 97.69 118 ILE A CA 1
ATOM 917 C C . ILE A 1 118 ? -9.485 10.629 -12.121 1.00 97.69 118 ILE A C 1
ATOM 919 O O . ILE A 1 118 ? -10.587 10.275 -11.699 1.00 97.69 118 ILE A O 1
ATOM 923 N N . THR A 1 119 ? -8.495 10.974 -11.299 1.00 97.81 119 THR A N 1
ATOM 924 C CA . THR A 1 119 ? -8.597 10.915 -9.836 1.00 97.81 119 THR A CA 1
ATOM 925 C C . THR A 1 119 ? -9.716 11.823 -9.323 1.00 97.81 119 THR A C 1
ATOM 927 O O . THR A 1 119 ? -10.562 11.374 -8.550 1.00 97.81 119 THR A O 1
ATOM 930 N N . ALA A 1 120 ? -9.795 13.071 -9.797 1.00 97.62 120 ALA A N 1
ATOM 931 C CA . ALA A 1 120 ? -10.844 14.014 -9.413 1.00 97.62 120 ALA A CA 1
ATOM 932 C C . ALA A 1 120 ? -12.242 13.503 -9.784 1.00 97.62 120 ALA A C 1
ATOM 934 O O . ALA A 1 120 ? -13.167 13.611 -8.977 1.00 97.62 120 ALA A O 1
ATOM 935 N N . SER A 1 121 ? -12.393 12.893 -10.963 1.00 96.81 121 SER A N 1
ATOM 936 C CA . SER A 1 121 ? -13.674 12.342 -11.417 1.00 96.81 121 SER A CA 1
ATOM 937 C C . SER A 1 121 ? -14.208 11.238 -10.495 1.00 96.81 121 SER A C 1
ATOM 939 O O . SER A 1 121 ? -15.415 11.163 -10.264 1.00 96.81 121 SER A O 1
ATOM 941 N N . VAL A 1 122 ? -13.318 10.424 -9.912 1.00 96.50 122 VAL A N 1
ATOM 942 C CA . VAL A 1 122 ? -13.687 9.370 -8.957 1.00 96.50 122 VAL A CA 1
ATOM 943 C C . VAL A 1 122 ? -13.921 9.953 -7.565 1.00 96.50 122 VAL A C 1
ATOM 945 O O . VAL A 1 122 ? -14.946 9.664 -6.950 1.00 96.50 122 VAL A O 1
ATOM 948 N N . ILE A 1 123 ? -13.015 10.806 -7.076 1.00 95.25 123 ILE A N 1
ATOM 949 C CA . ILE A 1 123 ? -13.089 11.402 -5.732 1.00 95.25 123 ILE A CA 1
ATOM 950 C C . ILE A 1 123 ? -14.367 12.232 -5.544 1.00 95.25 123 ILE A C 1
ATOM 952 O O . ILE A 1 123 ? -14.998 12.152 -4.487 1.00 95.25 123 ILE A O 1
ATOM 956 N N . PHE A 1 124 ? -14.751 13.014 -6.556 1.00 94.69 124 PHE A N 1
ATOM 957 C CA . PHE A 1 124 ? -15.960 13.846 -6.546 1.00 94.69 124 PHE A CA 1
ATOM 958 C C . PHE A 1 124 ? -17.162 13.173 -7.231 1.00 94.69 124 PHE A C 1
ATOM 960 O O . PHE A 1 124 ? -18.215 13.794 -7.405 1.00 94.69 124 PHE A O 1
ATOM 967 N N . GLY A 1 125 ? -17.029 11.899 -7.609 1.00 90.94 125 GLY A N 1
ATOM 968 C CA . GLY A 1 125 ? -18.094 11.121 -8.226 1.00 90.94 125 GLY A CA 1
ATOM 969 C C . GLY A 1 125 ? -19.288 10.915 -7.287 1.00 90.94 125 GLY A C 1
ATOM 970 O O . GLY A 1 125 ? -19.142 10.734 -6.077 1.00 90.94 125 GLY A O 1
ATOM 971 N N . LYS A 1 126 ? -20.504 10.907 -7.844 1.00 83.88 126 LYS A N 1
ATOM 972 C CA . LYS A 1 126 ? -21.732 10.614 -7.087 1.00 83.88 126 LYS A CA 1
ATOM 973 C C . LYS A 1 126 ? -21.988 9.102 -7.057 1.00 83.88 126 LYS A C 1
ATOM 975 O O . LYS A 1 126 ? -22.079 8.474 -8.106 1.00 83.88 126 LYS A O 1
ATOM 980 N N . SER A 1 127 ? -22.155 8.522 -5.866 1.00 83.31 127 SER A N 1
ATOM 981 C CA . SER A 1 127 ? -22.479 7.098 -5.662 1.00 83.31 127 SER A CA 1
ATOM 982 C C . SER A 1 127 ? -23.392 6.906 -4.447 1.00 83.31 127 SER A C 1
ATOM 984 O O . SER A 1 127 ? -23.412 7.741 -3.545 1.00 83.31 127 SER A O 1
ATOM 986 N N . LYS A 1 128 ? -24.136 5.790 -4.406 1.00 74.38 128 LYS A N 1
ATOM 987 C CA . LYS A 1 128 ? -25.005 5.423 -3.272 1.00 74.38 128 LYS A CA 1
ATOM 988 C C . LYS A 1 128 ? -24.214 5.060 -2.004 1.00 74.38 128 LYS A C 1
ATOM 990 O O . LYS A 1 128 ? -24.683 5.334 -0.905 1.00 74.38 128 LYS A O 1
ATOM 995 N N . LYS A 1 129 ? -23.034 4.441 -2.146 1.00 73.44 129 LYS A N 1
ATOM 996 C CA . LYS A 1 129 ? -22.169 4.032 -1.020 1.00 73.44 129 LYS A CA 1
ATOM 997 C C . LYS A 1 129 ? -21.079 5.083 -0.781 1.00 73.44 129 LYS A C 1
ATOM 999 O O . LYS A 1 129 ? -21.215 5.916 0.115 1.00 73.44 129 LYS A O 1
ATOM 1004 N N . ASP A 1 130 ? -20.062 5.055 -1.637 1.00 88.25 130 ASP A N 1
ATOM 1005 C CA . ASP A 1 130 ? -18.978 6.023 -1.826 1.00 88.25 130 ASP A CA 1
ATOM 1006 C C . ASP A 1 130 ? -18.364 5.717 -3.210 1.00 88.25 130 ASP A C 1
ATOM 1008 O O . ASP A 1 130 ? -18.254 4.544 -3.581 1.00 88.25 130 ASP A O 1
ATOM 1012 N N . ALA A 1 131 ? -18.039 6.731 -4.014 1.00 93.06 131 ALA A N 1
ATOM 1013 C CA . ALA A 1 131 ? -17.525 6.515 -5.369 1.00 93.06 131 ALA A CA 1
ATOM 1014 C C . ALA A 1 131 ? -16.123 5.887 -5.372 1.00 93.06 131 ALA A C 1
ATOM 1016 O O . ALA A 1 131 ? -15.820 5.083 -6.252 1.00 93.06 131 ALA A O 1
ATOM 1017 N N . ILE A 1 132 ? -15.310 6.183 -4.353 1.00 94.88 132 ILE A N 1
ATOM 1018 C CA . ILE A 1 132 ? -13.971 5.616 -4.191 1.00 94.88 132 ILE A CA 1
ATOM 1019 C C . ILE A 1 132 ? -14.074 4.111 -3.932 1.00 94.88 132 ILE A C 1
ATOM 1021 O O . ILE A 1 132 ? -13.440 3.322 -4.628 1.00 94.88 132 ILE A O 1
ATOM 1025 N N . ILE A 1 133 ? -14.926 3.701 -2.984 1.00 92.38 133 ILE A N 1
ATOM 1026 C CA . ILE A 1 133 ? -15.134 2.281 -2.649 1.00 92.38 133 ILE A CA 1
ATOM 1027 C C . ILE A 1 133 ? -15.656 1.506 -3.867 1.00 92.38 133 ILE A C 1
ATOM 1029 O O . ILE A 1 133 ? -15.193 0.403 -4.150 1.00 92.38 133 ILE A O 1
ATOM 1033 N N . GLU A 1 134 ? -16.606 2.078 -4.611 1.00 93.25 134 GLU A N 1
ATOM 1034 C CA . GLU A 1 134 ? -17.153 1.438 -5.812 1.00 93.25 134 GLU A CA 1
ATOM 1035 C C . GLU A 1 134 ? -16.088 1.254 -6.904 1.00 93.25 134 GLU A C 1
ATOM 1037 O O . GLU A 1 134 ? -16.036 0.201 -7.538 1.00 93.25 134 GLU A O 1
ATOM 1042 N N . ALA A 1 135 ? -15.218 2.249 -7.104 1.00 95.75 135 ALA A N 1
ATOM 1043 C CA . ALA A 1 135 ? -14.105 2.147 -8.041 1.00 95.75 135 ALA A CA 1
ATOM 1044 C C . ALA A 1 135 ? -13.098 1.071 -7.603 1.00 95.75 135 ALA A C 1
ATOM 1046 O O . ALA A 1 135 ? -12.729 0.219 -8.412 1.00 95.75 135 ALA A O 1
ATOM 1047 N N . LEU A 1 136 ? -12.714 1.049 -6.322 1.00 94.88 136 LEU A N 1
ATOM 1048 C CA . LEU A 1 136 ? -11.799 0.048 -5.764 1.00 94.88 136 LEU A CA 1
ATOM 1049 C C . LEU A 1 136 ? -12.329 -1.379 -5.943 1.00 94.88 136 LEU A C 1
ATOM 1051 O O . LEU A 1 136 ? -11.604 -2.239 -6.439 1.00 94.88 136 LEU A O 1
ATOM 1055 N N . ASN A 1 137 ? -13.610 -1.617 -5.646 1.00 93.06 137 ASN A N 1
ATOM 1056 C CA . ASN A 1 137 ? -14.241 -2.932 -5.811 1.00 93.06 137 ASN A CA 1
ATOM 1057 C C . ASN A 1 137 ? -14.212 -3.448 -7.259 1.00 93.06 137 ASN A C 1
ATOM 1059 O O . ASN A 1 137 ? -14.285 -4.655 -7.476 1.00 93.06 137 ASN A O 1
ATOM 1063 N N . ARG A 1 138 ? -14.110 -2.553 -8.250 1.00 93.56 138 ARG A N 1
ATOM 1064 C CA . ARG A 1 138 ? -14.000 -2.912 -9.672 1.00 93.56 138 ARG A CA 1
ATOM 1065 C C . ARG A 1 138 ? -12.548 -3.049 -10.126 1.00 93.56 138 ARG A C 1
ATOM 1067 O O . ARG A 1 138 ? -12.239 -3.967 -10.875 1.00 93.56 138 ARG A O 1
ATOM 1074 N N . ILE A 1 139 ? -11.666 -2.156 -9.679 1.00 94.69 139 ILE A N 1
ATOM 1075 C CA . ILE A 1 139 ? -10.256 -2.102 -10.093 1.00 94.69 139 ILE A CA 1
ATOM 1076 C C . ILE A 1 139 ? -9.442 -3.250 -9.483 1.00 94.69 139 ILE A C 1
ATOM 1078 O O . ILE A 1 139 ? -8.691 -3.916 -10.196 1.00 94.69 139 ILE A O 1
ATOM 1082 N N . VAL A 1 140 ? -9.601 -3.501 -8.179 1.00 92.12 140 VAL A N 1
ATOM 1083 C CA . VAL A 1 140 ? -8.759 -4.445 -7.425 1.00 92.12 140 VAL A CA 1
ATOM 1084 C C . VAL A 1 140 ? -8.824 -5.877 -7.984 1.00 92.12 140 VAL A C 1
ATOM 1086 O O . VAL A 1 140 ? -7.767 -6.482 -8.177 1.00 92.12 140 VAL A O 1
ATOM 1089 N N . PRO A 1 141 ? -10.002 -6.441 -8.324 1.00 92.94 141 PRO A N 1
ATOM 1090 C CA . PRO A 1 141 ? -10.058 -7.772 -8.926 1.00 92.94 141 PRO A CA 1
ATOM 1091 C C . PRO A 1 141 ? -9.372 -7.845 -10.295 1.00 92.94 141 PRO A C 1
ATOM 1093 O O . PRO A 1 141 ? -8.702 -8.832 -10.589 1.00 92.94 141 PRO A O 1
ATOM 1096 N N . ILE A 1 142 ? -9.505 -6.800 -11.122 1.00 93.06 142 ILE A N 1
ATOM 1097 C CA . ILE A 1 142 ? -8.902 -6.753 -12.462 1.00 93.06 142 ILE A CA 1
ATOM 1098 C C . ILE A 1 142 ? -7.376 -6.786 -12.348 1.00 93.06 142 ILE A C 1
ATOM 1100 O O . ILE A 1 142 ? -6.733 -7.627 -12.977 1.00 93.06 142 ILE A O 1
ATOM 1104 N N . MET A 1 143 ? -6.794 -5.917 -11.515 1.00 92.25 143 MET A N 1
ATOM 1105 C CA . MET A 1 143 ? -5.338 -5.871 -11.350 1.00 92.25 143 MET A CA 1
ATOM 1106 C C . MET A 1 143 ? -4.784 -7.157 -10.734 1.00 92.25 143 MET A C 1
ATOM 1108 O O . MET A 1 143 ? -3.751 -7.648 -11.185 1.00 92.25 143 MET A O 1
ATOM 1112 N N . ALA A 1 144 ? -5.491 -7.744 -9.761 1.00 89.75 144 ALA A N 1
ATOM 1113 C CA . ALA A 1 144 ? -5.072 -8.986 -9.123 1.00 89.75 144 ALA A CA 1
ATOM 1114 C C . ALA A 1 144 ? -5.044 -10.147 -10.124 1.00 89.75 144 ALA A C 1
ATOM 1116 O O . ALA A 1 144 ? -4.055 -10.869 -10.186 1.00 89.75 144 ALA A O 1
ATOM 1117 N N . VAL A 1 145 ? -6.088 -10.305 -10.946 1.00 91.62 145 VAL A N 1
ATOM 1118 C CA . VAL A 1 145 ? -6.142 -11.368 -11.962 1.00 91.62 145 VAL A CA 1
ATOM 1119 C C . VAL A 1 145 ? -5.030 -11.196 -12.994 1.00 91.62 145 VAL A C 1
ATOM 1121 O O . VAL A 1 145 ? -4.297 -12.150 -13.252 1.00 91.62 145 VAL A O 1
ATOM 1124 N N . LEU A 1 146 ? -4.863 -9.990 -13.549 1.00 92.69 146 LEU A N 1
ATOM 1125 C CA . LEU A 1 146 ? -3.801 -9.713 -14.521 1.00 92.69 146 LEU A CA 1
ATOM 1126 C C . LEU A 1 146 ? -2.416 -10.024 -13.941 1.00 92.69 146 LEU A C 1
ATOM 1128 O O . LEU A 1 146 ? -1.605 -10.674 -14.602 1.00 92.69 146 LEU A O 1
ATOM 1132 N N . TYR A 1 147 ? -2.158 -9.602 -12.700 1.00 91.44 147 TYR A N 1
ATOM 1133 C CA . TYR A 1 147 ? -0.858 -9.809 -12.073 1.00 91.44 147 TYR A CA 1
ATOM 1134 C C . TYR A 1 147 ? -0.606 -11.273 -11.727 1.00 91.44 147 TYR A C 1
ATOM 1136 O O . TYR A 1 147 ? 0.450 -11.807 -12.044 1.00 91.44 147 TYR A O 1
ATOM 1144 N N . ILE A 1 148 ? -1.576 -11.946 -11.108 1.00 91.44 148 ILE A N 1
ATOM 1145 C CA . ILE A 1 148 ? -1.426 -13.339 -10.679 1.00 91.44 148 ILE A CA 1
ATOM 1146 C C . ILE A 1 148 ? -1.207 -14.253 -11.887 1.00 91.44 148 ILE A C 1
ATOM 1148 O O . ILE A 1 148 ? -0.356 -15.135 -11.824 1.00 91.44 148 ILE A O 1
ATOM 1152 N N . LEU A 1 149 ? -1.914 -14.030 -12.999 1.00 92.75 149 LEU A N 1
ATOM 1153 C CA . LEU A 1 149 ? -1.710 -14.806 -14.226 1.00 92.75 149 LEU A CA 1
ATOM 1154 C C . LEU A 1 149 ? -0.291 -14.642 -14.779 1.00 92.75 149 LEU A C 1
ATOM 1156 O O . LEU A 1 149 ? 0.352 -15.639 -15.109 1.00 92.75 149 LEU A O 1
ATOM 1160 N N . LEU A 1 150 ? 0.212 -13.405 -14.833 1.00 92.81 150 LEU A N 1
ATOM 1161 C CA . LEU A 1 150 ? 1.592 -13.124 -15.229 1.00 92.81 150 LEU A CA 1
ATOM 1162 C C . LEU A 1 150 ? 2.589 -13.840 -14.309 1.00 92.81 150 LEU A C 1
ATOM 1164 O O . LEU A 1 150 ? 3.509 -14.501 -14.783 1.00 92.81 150 LEU A O 1
ATOM 1168 N N . VAL A 1 151 ? 2.408 -13.709 -12.996 1.00 91.81 151 VAL A N 1
ATOM 1169 C CA . VAL A 1 151 ? 3.289 -14.314 -11.994 1.00 91.81 151 VAL A CA 1
ATOM 1170 C C . VAL A 1 151 ? 3.314 -15.829 -12.145 1.00 91.81 151 VAL A C 1
ATOM 1172 O O . VAL A 1 151 ? 4.389 -16.415 -12.208 1.00 91.81 151 VAL A O 1
ATOM 1175 N N . ILE A 1 152 ? 2.145 -16.468 -12.241 1.00 93.38 152 ILE A N 1
ATOM 1176 C CA . ILE A 1 152 ? 2.044 -17.917 -12.431 1.00 93.38 152 ILE A CA 1
ATOM 1177 C C . ILE A 1 152 ? 2.771 -18.328 -13.710 1.00 93.38 152 ILE A C 1
ATOM 1179 O O . ILE A 1 152 ? 3.551 -19.275 -13.677 1.00 93.38 152 ILE A O 1
ATOM 1183 N N . PHE A 1 153 ? 2.568 -17.604 -14.813 1.00 94.25 153 PHE A N 1
ATOM 1184 C CA . PHE A 1 153 ? 3.273 -17.871 -16.063 1.00 94.25 153 PHE A CA 1
ATOM 1185 C C . PHE A 1 153 ? 4.797 -17.828 -15.874 1.00 94.25 153 PHE A C 1
ATOM 1187 O O . PHE A 1 153 ? 5.469 -18.802 -16.205 1.00 94.25 153 PHE A O 1
ATOM 1194 N N . ILE A 1 154 ? 5.333 -16.754 -15.282 1.00 94.00 154 ILE A N 1
ATOM 1195 C CA . ILE A 1 154 ? 6.780 -16.578 -15.073 1.00 94.00 154 ILE A CA 1
ATOM 1196 C C . ILE A 1 154 ? 7.355 -17.651 -14.140 1.00 94.00 154 ILE A C 1
ATOM 1198 O O . ILE A 1 154 ? 8.434 -18.184 -14.398 1.00 94.00 154 ILE A O 1
ATOM 1202 N N . LEU A 1 155 ? 6.652 -17.992 -13.057 1.00 92.25 155 LEU A N 1
ATOM 1203 C CA . LEU A 1 155 ? 7.116 -19.015 -12.119 1.00 92.25 155 LEU A CA 1
ATOM 1204 C C . LEU A 1 155 ? 7.110 -20.412 -12.749 1.00 92.25 155 LEU A C 1
ATOM 1206 O O . LEU A 1 155 ? 8.030 -21.189 -12.507 1.00 92.25 155 LEU A O 1
ATOM 1210 N N . LEU A 1 156 ? 6.112 -20.735 -13.578 1.00 94.31 156 LEU A N 1
ATOM 1211 C CA . LEU A 1 156 ? 6.054 -22.021 -14.274 1.00 94.31 156 LEU A CA 1
ATOM 1212 C C . LEU A 1 156 ? 7.148 -22.148 -15.339 1.00 94.31 156 LEU A C 1
ATOM 1214 O O . LEU A 1 156 ? 7.761 -23.210 -15.448 1.00 94.31 156 LEU A O 1
ATOM 1218 N N . THR A 1 157 ? 7.438 -21.084 -16.091 1.00 94.25 157 THR A N 1
ATOM 1219 C CA . THR A 1 157 ? 8.508 -21.103 -17.104 1.00 94.25 157 THR A CA 1
ATOM 1220 C C . THR A 1 157 ? 9.908 -21.142 -16.491 1.00 94.25 157 THR A C 1
ATOM 1222 O O . THR A 1 157 ? 10.829 -21.648 -17.126 1.00 94.25 157 THR A O 1
ATOM 1225 N N . ASN A 1 158 ? 10.066 -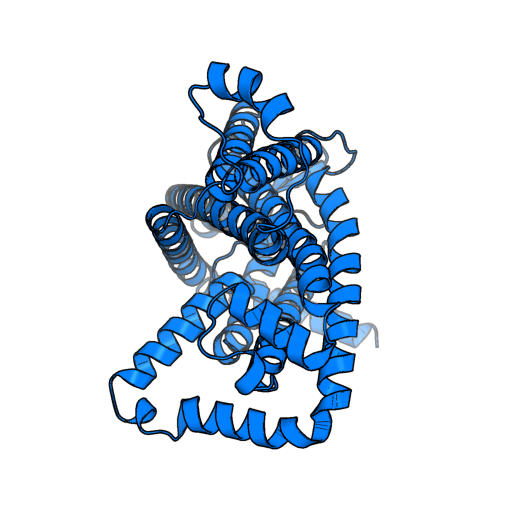20.688 -15.245 1.00 94.31 158 ASN A N 1
ATOM 1226 C CA . ASN A 1 158 ? 11.339 -20.659 -14.520 1.00 94.31 158 ASN A CA 1
ATOM 1227 C C . ASN A 1 158 ? 11.415 -21.669 -13.361 1.00 94.31 158 ASN A C 1
ATOM 1229 O O . ASN A 1 158 ? 12.249 -21.526 -12.465 1.00 94.31 158 ASN A O 1
ATOM 1233 N N . ILE A 1 159 ? 10.565 -22.701 -13.353 1.00 93.88 159 ILE A N 1
ATOM 1234 C CA . ILE A 1 159 ? 10.386 -23.591 -12.193 1.00 93.88 159 ILE A CA 1
ATOM 1235 C C . ILE A 1 159 ? 11.685 -24.254 -11.709 1.00 93.88 159 ILE A C 1
ATOM 1237 O O . ILE A 1 159 ? 11.871 -24.473 -10.514 1.00 93.88 159 ILE A O 1
ATOM 1241 N N . THR A 1 160 ? 12.616 -24.526 -12.624 1.00 94.88 160 THR A N 1
ATOM 1242 C CA . THR A 1 160 ? 13.919 -25.136 -12.327 1.00 94.88 160 THR A CA 1
ATOM 1243 C C . THR A 1 160 ? 14.883 -24.186 -11.615 1.00 94.88 160 THR A C 1
ATOM 1245 O O . THR A 1 160 ? 15.737 -24.644 -10.860 1.00 94.88 160 THR A O 1
ATOM 1248 N N . ALA A 1 161 ? 14.742 -22.873 -11.812 1.00 93.50 161 ALA A N 1
ATOM 1249 C CA . ALA A 1 161 ? 15.589 -21.851 -11.201 1.00 93.50 161 ALA A CA 1
ATOM 1250 C C . ALA A 1 161 ? 15.092 -21.413 -9.810 1.00 93.50 161 ALA A C 1
ATOM 1252 O O . ALA A 1 161 ? 15.868 -20.876 -9.015 1.00 93.50 161 ALA A O 1
ATOM 1253 N N . ILE A 1 162 ? 13.823 -21.683 -9.479 1.00 93.25 162 ILE A N 1
ATOM 1254 C CA . ILE A 1 162 ? 13.205 -21.276 -8.208 1.00 93.25 162 ILE A CA 1
ATOM 1255 C C . ILE A 1 162 ? 13.972 -21.792 -6.976 1.00 93.25 162 ILE A C 1
ATOM 1257 O O . ILE A 1 162 ? 14.240 -20.977 -6.089 1.00 93.25 162 ILE A O 1
ATOM 1261 N N . PRO A 1 163 ? 14.370 -23.080 -6.876 1.00 93.31 163 PRO A N 1
ATOM 1262 C CA . PRO A 1 163 ? 15.091 -23.563 -5.697 1.00 93.31 163 PRO A CA 1
ATOM 1263 C C . PRO A 1 163 ? 16.408 -22.815 -5.457 1.00 93.31 163 PRO A C 1
ATOM 1265 O O . PRO A 1 163 ? 16.689 -22.415 -4.328 1.00 93.31 163 PRO A O 1
ATOM 1268 N N . ALA A 1 164 ? 17.177 -22.562 -6.522 1.00 94.00 164 ALA A N 1
ATOM 1269 C CA . ALA A 1 164 ? 18.438 -21.829 -6.444 1.00 94.00 164 ALA A CA 1
ATOM 1270 C C . ALA A 1 164 ? 18.221 -20.357 -6.051 1.00 94.00 164 ALA A C 1
ATOM 1272 O O . ALA A 1 164 ? 18.938 -19.829 -5.202 1.00 94.00 164 ALA A O 1
ATOM 1273 N N . MET A 1 165 ? 17.196 -19.703 -6.608 1.00 93.81 165 MET A N 1
ATOM 1274 C CA . MET A 1 165 ? 16.808 -18.343 -6.220 1.00 93.81 165 MET A CA 1
ATOM 1275 C C . MET A 1 165 ? 16.452 -18.266 -4.728 1.00 93.81 165 MET A C 1
ATOM 1277 O O . MET A 1 165 ? 16.956 -17.392 -4.025 1.00 93.81 165 MET A O 1
ATOM 1281 N N . ILE A 1 166 ? 15.617 -19.183 -4.226 1.00 91.94 166 ILE A N 1
ATOM 1282 C CA . ILE A 1 166 ? 15.230 -19.214 -2.808 1.00 91.94 166 ILE A CA 1
ATOM 1283 C C . ILE A 1 166 ? 16.459 -19.448 -1.925 1.00 91.94 166 ILE A C 1
ATOM 1285 O O . ILE A 1 166 ? 16.641 -18.740 -0.934 1.00 91.94 166 ILE A O 1
ATOM 1289 N N . GLN A 1 167 ? 17.336 -20.385 -2.296 1.00 91.50 167 GLN A N 1
ATOM 1290 C CA . GLN A 1 167 ? 18.585 -20.624 -1.573 1.00 91.50 167 GLN A CA 1
ATOM 1291 C C . GLN A 1 167 ? 19.446 -19.355 -1.500 1.00 91.50 167 GLN A C 1
ATOM 1293 O O . GLN A 1 167 ? 19.942 -19.022 -0.425 1.00 91.50 167 GLN A O 1
ATOM 1298 N N . ASN A 1 168 ? 19.563 -18.610 -2.602 1.00 88.38 168 ASN A N 1
ATOM 1299 C CA . ASN A 1 168 ? 20.297 -17.345 -2.638 1.00 88.38 168 ASN A CA 1
ATOM 1300 C C . ASN A 1 168 ? 19.677 -16.279 -1.726 1.00 88.38 168 ASN A C 1
ATOM 1302 O O . ASN A 1 168 ? 20.419 -15.582 -1.037 1.00 88.38 168 ASN A O 1
ATOM 1306 N N . ILE A 1 169 ? 18.343 -16.177 -1.661 1.00 88.75 169 ILE A N 1
ATOM 1307 C CA . ILE A 1 169 ? 17.654 -15.255 -0.740 1.00 88.75 169 ILE A CA 1
ATOM 1308 C C . ILE A 1 169 ? 18.042 -15.563 0.711 1.00 88.75 169 ILE A C 1
ATOM 1310 O O . ILE A 1 169 ? 18.438 -14.659 1.447 1.00 88.75 169 ILE A O 1
ATOM 1314 N N . PHE A 1 170 ? 17.964 -16.830 1.129 1.00 86.94 170 PHE A N 1
ATOM 1315 C CA . PHE A 1 170 ? 18.322 -17.217 2.498 1.00 86.94 170 PHE A CA 1
ATOM 1316 C C . PHE A 1 170 ? 19.818 -17.052 2.776 1.00 86.94 170 PHE A C 1
ATOM 1318 O O . PHE A 1 170 ? 20.184 -16.563 3.845 1.00 86.94 170 PHE A O 1
ATOM 1325 N N . TYR A 1 171 ? 20.677 -17.401 1.816 1.00 85.25 171 TYR A N 1
ATOM 1326 C CA . TYR A 1 171 ? 22.120 -17.227 1.946 1.00 85.25 171 TYR A CA 1
ATOM 1327 C C . TYR A 1 171 ? 22.494 -15.749 2.115 1.00 85.25 171 TYR A C 1
ATOM 1329 O O . TYR A 1 171 ? 23.206 -15.409 3.053 1.00 85.25 171 TYR A O 1
ATOM 1337 N N . GLN A 1 172 ? 21.955 -14.845 1.291 1.00 81.44 172 GLN A N 1
ATOM 1338 C CA . GLN A 1 172 ? 22.220 -13.406 1.415 1.00 81.44 172 GLN A CA 1
ATOM 1339 C C . GLN A 1 172 ? 21.607 -12.790 2.682 1.00 81.44 172 GLN A C 1
ATOM 1341 O O . GLN A 1 172 ? 22.168 -11.850 3.241 1.00 81.44 172 GLN A O 1
ATOM 1346 N N . ALA A 1 173 ? 20.473 -13.313 3.157 1.00 79.75 173 ALA A N 1
ATOM 1347 C CA . ALA A 1 173 ? 19.813 -12.798 4.354 1.00 79.75 173 ALA A CA 1
ATOM 1348 C C . ALA A 1 173 ? 20.478 -13.250 5.670 1.00 79.75 173 ALA A C 1
ATOM 1350 O O . ALA A 1 173 ? 20.518 -12.469 6.621 1.00 79.75 173 ALA A O 1
ATOM 1351 N N . PHE A 1 174 ? 20.972 -14.493 5.742 1.00 77.56 174 PHE A N 1
ATOM 1352 C CA . PHE A 1 174 ? 21.416 -15.117 7.000 1.00 77.56 174 PHE A CA 1
ATOM 1353 C C . PHE A 1 174 ? 22.834 -15.711 6.979 1.00 77.56 174 PHE A C 1
ATOM 1355 O O . PHE A 1 174 ? 23.368 -15.993 8.045 1.00 77.56 174 PHE A O 1
ATOM 1362 N N . GLY A 1 175 ? 23.432 -15.951 5.808 1.00 66.88 175 GLY A N 1
ATOM 1363 C CA . GLY A 1 175 ? 24.673 -16.732 5.672 1.00 66.88 175 GLY A CA 1
ATOM 1364 C C . GLY A 1 175 ? 25.869 -16.020 5.026 1.00 66.88 175 GLY A C 1
ATOM 1365 O O . GLY A 1 175 ? 26.983 -16.522 5.134 1.00 66.88 175 GLY A O 1
ATOM 1366 N N . GLY A 1 176 ? 25.672 -14.884 4.353 1.00 66.25 176 GLY A N 1
ATOM 1367 C CA . GLY A 1 176 ? 26.742 -14.129 3.689 1.00 66.25 176 GLY A CA 1
ATOM 1368 C C . GLY A 1 176 ? 27.564 -13.239 4.633 1.00 66.25 176 GLY A C 1
ATOM 1369 O O . GLY A 1 176 ? 27.212 -13.052 5.798 1.00 66.25 176 GLY A O 1
ATOM 1370 N N . GLU A 1 177 ? 28.622 -12.599 4.108 1.00 61.41 177 GLU A N 1
ATOM 1371 C CA . GLU A 1 177 ? 29.422 -11.583 4.830 1.00 61.41 177 GLU A CA 1
ATOM 1372 C C . GLU A 1 177 ? 28.563 -10.440 5.406 1.00 61.41 177 GLU A C 1
ATOM 1374 O O . GLU A 1 177 ? 28.938 -9.810 6.395 1.00 61.41 177 GLU A O 1
ATOM 1379 N N . GLN A 1 178 ? 27.371 -10.204 4.840 1.00 59.59 178 GLN A N 1
ATOM 1380 C CA . GLN A 1 178 ? 26.410 -9.228 5.354 1.00 59.59 178 GLN A CA 1
ATOM 1381 C C . GLN A 1 178 ? 25.899 -9.555 6.769 1.00 59.59 178 GLN A C 1
ATOM 1383 O O . GLN A 1 178 ? 25.494 -8.634 7.479 1.00 59.59 178 GLN A O 1
ATOM 1388 N N . PHE A 1 179 ? 25.928 -10.823 7.199 1.00 64.88 179 PHE A N 1
ATOM 1389 C CA . PHE A 1 179 ? 25.404 -11.261 8.498 1.00 64.88 179 PHE A CA 1
ATOM 1390 C C . PHE A 1 179 ? 26.317 -10.894 9.683 1.00 64.88 179 PHE A C 1
ATOM 1392 O O . PHE A 1 179 ? 25.828 -10.663 10.785 1.00 64.88 179 PHE A O 1
ATOM 1399 N N . LEU A 1 180 ? 27.634 -10.785 9.470 1.00 65.38 180 LEU A N 1
ATOM 1400 C CA . LEU A 1 180 ? 28.624 -10.559 10.538 1.00 65.38 180 LEU A CA 1
ATOM 1401 C C . LEU A 1 180 ? 28.959 -9.074 10.795 1.00 65.38 180 LEU A C 1
ATOM 1403 O O . LEU A 1 180 ? 29.819 -8.777 11.622 1.00 65.38 180 LEU A O 1
ATOM 1407 N N . GLY A 1 181 ? 28.285 -8.130 10.127 1.00 69.25 181 GLY A N 1
ATOM 1408 C CA . GLY A 1 181 ? 28.576 -6.694 10.240 1.00 69.25 181 GLY A CA 1
ATOM 1409 C C . GLY A 1 181 ? 27.348 -5.780 10.155 1.00 69.25 181 GLY A C 1
ATOM 1410 O O . GLY A 1 181 ? 26.213 -6.192 10.380 1.00 69.25 181 GLY A O 1
ATOM 1411 N N . ALA A 1 182 ? 27.566 -4.512 9.786 1.00 68.50 182 ALA A N 1
ATOM 1412 C CA . ALA A 1 182 ? 26.512 -3.494 9.643 1.00 68.50 182 ALA A CA 1
ATOM 1413 C C . ALA A 1 182 ? 25.459 -3.812 8.550 1.00 68.50 182 ALA A C 1
ATOM 1415 O O . ALA A 1 182 ? 24.391 -3.198 8.521 1.00 68.50 182 ALA A O 1
ATOM 1416 N N . GLY A 1 183 ? 25.735 -4.782 7.666 1.00 75.56 183 GLY A N 1
ATOM 1417 C CA . GLY A 1 183 ? 24.852 -5.194 6.570 1.00 75.56 183 GLY A CA 1
ATOM 1418 C C . GLY A 1 183 ? 23.532 -5.815 7.036 1.00 75.56 183 GLY A C 1
ATOM 1419 O O . GLY A 1 183 ? 22.485 -5.489 6.479 1.00 75.56 183 GLY A O 1
ATOM 1420 N N . PHE A 1 184 ? 23.547 -6.627 8.099 1.00 78.75 184 PHE A N 1
ATOM 1421 C CA . PHE A 1 184 ? 22.340 -7.266 8.633 1.00 78.75 184 PHE A CA 1
ATOM 1422 C C . PHE A 1 184 ? 21.306 -6.230 9.090 1.00 78.75 184 PHE A C 1
ATOM 1424 O O . PHE A 1 184 ? 20.133 -6.308 8.724 1.00 78.75 184 PHE A O 1
ATOM 1431 N N . GLY A 1 185 ? 21.754 -5.203 9.820 1.00 80.56 185 GLY A N 1
ATOM 1432 C CA . GLY A 1 185 ? 20.894 -4.106 10.266 1.00 80.56 185 GLY A CA 1
ATOM 1433 C C . GLY A 1 185 ? 20.260 -3.344 9.100 1.00 80.56 185 GLY A C 1
ATOM 1434 O O . GLY A 1 185 ? 19.074 -3.027 9.155 1.00 80.56 185 GLY A O 1
ATOM 1435 N N . ILE A 1 186 ? 21.010 -3.109 8.017 1.00 80.94 186 ILE A N 1
ATOM 1436 C CA . ILE A 1 186 ? 20.505 -2.441 6.807 1.00 80.94 186 ILE A CA 1
ATOM 1437 C C . ILE A 1 186 ? 19.457 -3.307 6.101 1.00 80.94 186 ILE A C 1
ATOM 1439 O O . ILE A 1 186 ? 18.395 -2.798 5.743 1.00 80.94 186 ILE A O 1
ATOM 1443 N N . VAL A 1 187 ? 19.713 -4.607 5.931 1.00 81.44 187 VAL A N 1
ATOM 1444 C CA . VAL A 1 187 ? 18.769 -5.540 5.290 1.00 81.44 187 VAL A CA 1
ATOM 1445 C C . VAL A 1 187 ? 17.472 -5.634 6.091 1.00 81.44 187 VAL A C 1
ATOM 1447 O O . VAL A 1 187 ? 16.384 -5.542 5.518 1.00 81.44 187 VAL A O 1
ATOM 1450 N N . VAL A 1 188 ? 17.566 -5.753 7.419 1.00 83.38 188 VAL A N 1
ATOM 1451 C CA . VAL A 1 188 ? 16.392 -5.763 8.300 1.00 83.38 188 VAL A CA 1
ATOM 1452 C C . VAL A 1 188 ? 15.652 -4.431 8.219 1.00 83.38 188 VAL A C 1
ATOM 1454 O O . VAL A 1 188 ? 14.447 -4.433 7.980 1.00 83.38 188 VAL A O 1
ATOM 1457 N N . MET A 1 189 ? 16.348 -3.299 8.343 1.00 83.12 189 MET A N 1
ATOM 1458 C CA . MET A 1 189 ? 15.738 -1.967 8.287 1.00 83.12 189 MET A CA 1
ATOM 1459 C C . MET A 1 189 ? 15.002 -1.736 6.965 1.00 83.12 189 MET A C 1
ATOM 1461 O O . MET A 1 189 ? 13.845 -1.320 6.972 1.00 83.12 189 MET A O 1
ATOM 1465 N N . GLN A 1 190 ? 15.629 -2.055 5.831 1.00 84.12 190 GLN A N 1
ATOM 1466 C CA . GLN A 1 190 ? 14.996 -1.940 4.517 1.00 84.12 190 GLN A CA 1
ATOM 1467 C C . GLN A 1 190 ? 13.820 -2.909 4.377 1.00 84.12 190 GLN A C 1
ATOM 1469 O O . GLN A 1 190 ? 12.755 -2.529 3.892 1.00 84.12 190 GLN A O 1
ATOM 1474 N N . GLY A 1 191 ? 13.971 -4.144 4.858 1.00 84.00 191 GLY A N 1
ATOM 1475 C CA . GLY A 1 191 ? 12.921 -5.154 4.829 1.00 84.00 191 GLY A CA 1
ATOM 1476 C C . GLY A 1 191 ? 11.712 -4.824 5.709 1.00 84.00 191 GLY A C 1
ATOM 1477 O O . GLY A 1 191 ? 10.605 -5.237 5.356 1.00 84.00 191 GLY A O 1
ATOM 1478 N N . VAL A 1 192 ? 11.915 -4.117 6.826 1.00 83.81 192 VAL A N 1
ATOM 1479 C CA . VAL A 1 192 ? 10.866 -3.578 7.708 1.00 83.81 192 VAL A CA 1
ATOM 1480 C C . VAL A 1 192 ? 10.204 -2.375 7.060 1.00 83.81 192 VAL A C 1
ATOM 1482 O O . VAL A 1 192 ? 8.991 -2.395 6.884 1.00 83.81 192 VAL A O 1
ATOM 1485 N N . ARG A 1 193 ? 10.990 -1.385 6.619 1.00 81.75 193 ARG A N 1
ATOM 1486 C CA . ARG A 1 193 ? 10.478 -0.180 5.955 1.00 81.75 193 ARG A CA 1
ATOM 1487 C C . ARG A 1 193 ? 9.610 -0.543 4.754 1.00 81.75 193 ARG A C 1
ATOM 1489 O O . ARG A 1 193 ? 8.450 -0.164 4.705 1.00 81.75 193 ARG A O 1
ATOM 1496 N N . ARG A 1 194 ? 10.123 -1.352 3.824 1.00 84.06 194 ARG A N 1
ATOM 1497 C CA . ARG A 1 194 ? 9.359 -1.782 2.639 1.00 84.06 194 ARG A CA 1
ATOM 1498 C C . ARG A 1 194 ? 8.177 -2.687 2.983 1.00 84.06 194 ARG A C 1
ATOM 1500 O O . ARG A 1 194 ? 7.166 -2.619 2.302 1.00 84.06 194 ARG A O 1
ATOM 1507 N N . GLY A 1 195 ? 8.293 -3.508 4.030 1.00 84.50 195 GLY A N 1
ATOM 1508 C CA . GLY A 1 195 ? 7.194 -4.354 4.501 1.00 84.50 195 GLY A CA 1
ATOM 1509 C C . GLY A 1 195 ? 6.008 -3.535 5.007 1.00 84.50 195 GLY A C 1
ATOM 1510 O O . GLY A 1 195 ? 4.892 -3.766 4.557 1.00 84.50 195 GLY A O 1
ATOM 1511 N N . LEU A 1 196 ? 6.267 -2.552 5.875 1.00 82.69 196 LEU A N 1
ATOM 1512 C CA . LEU A 1 196 ? 5.238 -1.676 6.446 1.00 82.69 196 LEU A CA 1
ATOM 1513 C C . LEU A 1 196 ? 4.510 -0.855 5.377 1.00 82.69 196 LEU A C 1
ATOM 1515 O O . LEU A 1 196 ? 3.297 -0.722 5.451 1.00 82.69 196 LEU A O 1
ATOM 1519 N N . PHE A 1 197 ? 5.221 -0.356 4.362 1.00 78.94 197 PHE A N 1
ATOM 1520 C CA . PHE A 1 197 ? 4.594 0.368 3.247 1.00 78.94 197 PHE A CA 1
ATOM 1521 C C . PHE A 1 197 ? 3.749 -0.506 2.321 1.00 78.94 197 PHE A C 1
ATOM 1523 O O . PHE A 1 197 ? 2.941 0.031 1.573 1.00 78.94 197 PHE A O 1
ATOM 1530 N N . SER A 1 198 ? 3.976 -1.819 2.315 1.00 84.00 198 SER A N 1
ATOM 1531 C CA . SER A 1 198 ? 3.249 -2.723 1.429 1.00 84.00 198 SER A CA 1
ATOM 1532 C C . SER A 1 198 ? 1.973 -3.233 2.081 1.00 84.00 198 SER A C 1
ATOM 1534 O O . SER A 1 198 ? 0.883 -3.038 1.558 1.00 84.00 198 SER A O 1
ATOM 1536 N N . ASN A 1 199 ? 2.104 -3.850 3.257 1.00 86.31 199 ASN A N 1
ATOM 1537 C CA . ASN A 1 199 ? 0.975 -4.505 3.913 1.00 86.31 199 ASN A CA 1
ATOM 1538 C C . ASN A 1 199 ? 0.282 -3.652 4.977 1.00 86.31 199 ASN A C 1
ATOM 1540 O O . ASN A 1 199 ? -0.749 -4.082 5.494 1.00 86.31 199 ASN A O 1
ATOM 1544 N N . GLU A 1 200 ? 0.853 -2.496 5.333 1.00 84.19 200 GLU A N 1
ATOM 1545 C CA . GLU A 1 200 ? 0.316 -1.560 6.333 1.00 84.19 200 GLU A CA 1
ATOM 1546 C C . GLU A 1 200 ? 0.041 -2.210 7.704 1.00 84.19 200 GLU A C 1
ATOM 1548 O O . GLU A 1 200 ? -0.736 -1.720 8.527 1.00 84.19 200 GLU A O 1
ATOM 1553 N N . ALA A 1 201 ? 0.672 -3.352 7.979 1.00 85.31 201 ALA A N 1
ATOM 1554 C CA . ALA A 1 201 ? 0.444 -4.093 9.201 1.00 85.31 201 ALA A CA 1
ATOM 1555 C C . ALA A 1 201 ? 1.159 -3.407 10.368 1.00 85.31 201 ALA A C 1
ATOM 1557 O O . ALA A 1 201 ? 2.376 -3.228 10.337 1.00 85.31 201 ALA A O 1
ATOM 1558 N N . GLY A 1 202 ? 0.425 -3.042 11.421 1.00 86.50 202 GLY A N 1
ATOM 1559 C CA . GLY A 1 202 ? 1.002 -2.327 12.562 1.00 86.50 202 GLY A CA 1
ATOM 1560 C C . GLY A 1 202 ? 0.866 -0.807 12.479 1.00 86.50 202 GLY A C 1
ATOM 1561 O O . GLY A 1 202 ? 0.986 -0.155 13.519 1.00 86.50 202 GLY A O 1
ATOM 1562 N N . SER A 1 203 ? 0.589 -0.226 11.303 1.00 89.81 203 SER A N 1
ATOM 1563 C CA . SER A 1 203 ? 0.393 1.226 11.161 1.00 89.81 203 SER A CA 1
ATOM 1564 C C . SER A 1 203 ? -1.011 1.672 11.567 1.00 89.81 203 SER A C 1
ATOM 1566 O O . SER A 1 203 ? -1.177 2.785 12.067 1.00 89.81 203 SER A O 1
ATOM 1568 N N . GLY A 1 204 ? -2.008 0.795 11.410 1.00 89.06 204 GLY A N 1
ATOM 1569 C CA . GLY A 1 204 ? -3.423 1.071 11.662 1.00 89.06 204 GLY A CA 1
ATOM 1570 C C . GLY A 1 204 ? -4.163 1.731 10.490 1.00 89.06 204 GLY A C 1
ATOM 1571 O O . GLY A 1 204 ? -5.298 2.151 10.674 1.00 89.06 204 GLY A O 1
ATOM 1572 N N . ASP A 1 205 ? -3.577 1.808 9.293 1.00 88.50 205 ASP A N 1
ATOM 1573 C CA . ASP A 1 205 ? -4.215 2.428 8.116 1.00 88.50 205 ASP A CA 1
ATOM 1574 C C . ASP A 1 205 ? -5.456 1.663 7.645 1.00 88.50 205 ASP A C 1
ATOM 1576 O O . ASP A 1 205 ? -6.566 2.193 7.548 1.00 88.50 205 ASP A O 1
ATOM 1580 N N . SER A 1 206 ? -5.278 0.364 7.425 1.00 85.69 206 SER A N 1
ATOM 1581 C CA . SER A 1 206 ? -6.328 -0.536 6.945 1.00 85.69 206 SER A CA 1
ATOM 1582 C C . SER A 1 206 ? -7.564 -0.604 7.852 1.00 85.69 206 SER A C 1
ATOM 1584 O O . SER A 1 206 ? -8.655 -0.987 7.416 1.00 85.69 206 SER A O 1
ATOM 1586 N N . ASN A 1 207 ? -7.446 -0.179 9.111 1.00 91.38 207 ASN A N 1
ATOM 1587 C CA . ASN A 1 207 ? -8.552 -0.236 10.051 1.00 91.38 207 ASN A CA 1
ATOM 1588 C C . ASN A 1 207 ? -9.616 0.854 9.815 1.00 91.38 207 ASN A C 1
ATOM 1590 O O . ASN A 1 207 ? -10.769 0.663 10.211 1.00 91.38 207 ASN A O 1
ATOM 1594 N N . TYR A 1 208 ? -9.289 1.926 9.078 1.00 94.25 208 TYR A N 1
ATOM 1595 C CA . TYR A 1 208 ? -10.289 2.855 8.543 1.00 94.25 208 TYR A CA 1
ATOM 1596 C C . TYR A 1 208 ? -11.236 2.134 7.571 1.00 94.25 208 TYR A C 1
ATOM 1598 O O . TYR A 1 208 ? -12.445 2.361 7.610 1.00 94.25 208 TYR A O 1
ATOM 1606 N N . ALA A 1 209 ? -10.711 1.226 6.736 1.00 92.62 209 ALA A N 1
ATOM 1607 C CA . ALA A 1 209 ? -11.519 0.382 5.853 1.00 92.62 209 ALA A CA 1
ATOM 1608 C C . ALA A 1 209 ? -12.335 -0.643 6.648 1.00 92.62 209 ALA A C 1
ATOM 1610 O O . ALA A 1 209 ? -13.533 -0.806 6.417 1.00 92.62 209 ALA A O 1
ATOM 1611 N N . ALA A 1 210 ? -11.704 -1.303 7.623 1.00 93.44 210 ALA A N 1
ATOM 1612 C CA . ALA A 1 210 ? -12.368 -2.293 8.465 1.00 93.44 210 ALA A CA 1
ATOM 1613 C C . ALA A 1 210 ? -13.530 -1.698 9.277 1.00 93.44 210 ALA A C 1
ATOM 1615 O O . ALA A 1 210 ? -14.535 -2.364 9.498 1.00 93.44 210 ALA A O 1
ATOM 1616 N N . ALA A 1 211 ? -13.444 -0.434 9.696 1.00 94.12 211 ALA A N 1
ATOM 1617 C CA . ALA A 1 211 ? -14.509 0.192 10.471 1.00 94.12 211 ALA A CA 1
ATOM 1618 C C . ALA A 1 211 ? -15.820 0.356 9.683 1.00 94.12 211 ALA A C 1
ATOM 1620 O O . ALA A 1 211 ? -16.899 0.302 10.277 1.00 94.12 211 ALA A O 1
ATOM 1621 N N . VAL A 1 212 ? -15.749 0.545 8.361 1.00 92.06 212 VAL A N 1
ATOM 1622 C CA . VAL A 1 212 ? -16.920 0.885 7.534 1.00 92.06 212 VAL A CA 1
ATOM 1623 C C . VAL A 1 212 ? -17.649 -0.326 6.944 1.00 92.06 212 VAL A C 1
ATOM 1625 O O . VAL A 1 212 ? -18.699 -0.156 6.323 1.00 92.06 212 VAL A O 1
ATOM 1628 N N . VAL A 1 213 ? -17.109 -1.539 7.108 1.00 90.62 213 VAL A N 1
ATOM 1629 C CA . VAL A 1 213 ? -17.715 -2.759 6.551 1.00 90.62 213 VAL A CA 1
ATOM 1630 C C . VAL A 1 213 ? -19.008 -3.134 7.270 1.00 90.62 213 VAL A C 1
ATOM 1632 O O . VAL A 1 213 ? -19.112 -3.017 8.486 1.00 90.62 213 VAL A O 1
ATOM 1635 N N . ASP A 1 214 ? -19.992 -3.651 6.545 1.00 88.69 214 ASP A N 1
ATOM 1636 C CA . ASP A 1 214 ? -21.260 -4.101 7.131 1.00 88.69 214 ASP A CA 1
ATOM 1637 C C . ASP A 1 214 ? -21.142 -5.538 7.672 1.00 88.69 214 ASP A C 1
ATOM 1639 O O . ASP A 1 214 ? -21.685 -6.494 7.122 1.00 88.69 214 ASP A O 1
ATOM 1643 N N . ILE A 1 215 ? -20.301 -5.703 8.696 1.00 90.25 215 ILE A N 1
ATOM 1644 C CA . ILE A 1 215 ? -20.055 -6.966 9.404 1.00 90.25 215 ILE A CA 1
ATOM 1645 C C . ILE A 1 215 ? -20.241 -6.712 10.894 1.00 90.25 215 ILE A C 1
ATOM 1647 O O . ILE A 1 215 ? -19.660 -5.769 11.431 1.00 90.25 215 ILE A O 1
ATOM 1651 N N . GLU A 1 216 ? -21.036 -7.548 11.558 1.00 87.56 216 GLU A N 1
ATOM 1652 C CA . GLU A 1 216 ? -21.250 -7.461 13.004 1.00 87.56 216 GLU A CA 1
ATOM 1653 C C . GLU A 1 216 ? -20.188 -8.230 13.790 1.00 87.56 216 GLU A C 1
ATOM 1655 O O . GLU A 1 216 ? -19.844 -7.800 14.884 1.00 87.56 216 GLU A O 1
ATOM 1660 N N . GLU A 1 217 ? -19.626 -9.314 13.237 1.00 93.50 217 GLU A N 1
ATOM 1661 C CA . GLU A 1 217 ? -18.607 -10.122 13.914 1.00 93.50 217 GLU A CA 1
ATOM 1662 C C . GLU A 1 217 ? -17.187 -9.543 13.738 1.00 93.50 217 GLU A C 1
ATOM 1664 O O . GLU A 1 217 ? -16.575 -9.720 12.674 1.00 93.50 217 GLU A O 1
ATOM 1669 N N . PRO A 1 218 ? -16.583 -8.926 14.772 1.00 95.25 218 PRO A N 1
ATOM 1670 C CA . PRO A 1 218 ? -15.306 -8.223 14.629 1.00 95.25 218 PRO A CA 1
ATOM 1671 C C . PRO A 1 218 ? -14.149 -9.150 14.240 1.00 95.25 218 PRO A C 1
ATOM 1673 O O . PRO A 1 218 ? -13.330 -8.818 13.380 1.00 95.25 218 PRO A O 1
ATOM 1676 N N . ALA A 1 219 ? -14.123 -10.358 14.809 1.00 95.88 219 ALA A N 1
ATOM 1677 C CA . ALA A 1 219 ? -13.107 -11.361 14.510 1.00 95.88 219 ALA A CA 1
ATOM 1678 C C . ALA A 1 219 ? -13.123 -11.796 13.036 1.00 95.88 219 ALA A C 1
ATOM 1680 O O . ALA A 1 219 ? -12.067 -12.053 12.462 1.00 95.88 219 ALA A O 1
ATOM 1681 N N . ARG A 1 220 ? -14.296 -11.835 12.386 1.00 94.88 220 ARG A N 1
ATOM 1682 C CA . ARG A 1 220 ? -14.395 -12.171 10.958 1.00 94.88 220 ARG A CA 1
ATOM 1683 C C . ARG A 1 220 ? -13.667 -11.134 10.108 1.00 94.88 220 ARG A C 1
ATOM 1685 O O . ARG A 1 220 ? -12.908 -11.510 9.218 1.00 94.88 220 ARG A O 1
ATOM 1692 N N . GLN A 1 221 ? -13.869 -9.851 10.405 1.00 95.31 221 GLN A N 1
ATOM 1693 C CA . GLN A 1 221 ? -13.173 -8.771 9.710 1.00 95.31 221 GLN A CA 1
ATOM 1694 C C . GLN A 1 221 ? -11.667 -8.789 10.006 1.00 95.31 221 GLN A C 1
ATOM 1696 O O . GLN A 1 221 ? -10.866 -8.638 9.086 1.00 95.31 221 GLN A O 1
ATOM 1701 N N . GLY A 1 222 ? -11.276 -9.056 11.257 1.00 94.81 222 GLY A N 1
ATOM 1702 C CA . GLY A 1 222 ? -9.874 -9.255 11.631 1.00 94.81 222 GLY A CA 1
ATOM 1703 C C . GLY A 1 222 ? -9.186 -10.351 10.808 1.00 94.81 222 GLY A C 1
ATOM 1704 O O . GLY A 1 222 ? -8.078 -10.150 10.318 1.00 94.81 222 GLY A O 1
ATOM 1705 N N . MET A 1 223 ? -9.850 -11.493 10.595 1.00 94.75 223 MET A N 1
ATOM 1706 C CA . MET A 1 223 ? -9.302 -12.597 9.789 1.00 94.75 223 MET A CA 1
ATOM 1707 C C . MET A 1 223 ? -9.126 -12.220 8.315 1.00 94.75 223 MET A C 1
ATOM 1709 O O . MET A 1 223 ? -8.117 -12.581 7.709 1.00 94.75 223 MET A O 1
ATOM 1713 N N . VAL A 1 224 ? -10.089 -11.492 7.737 1.00 93.81 224 VAL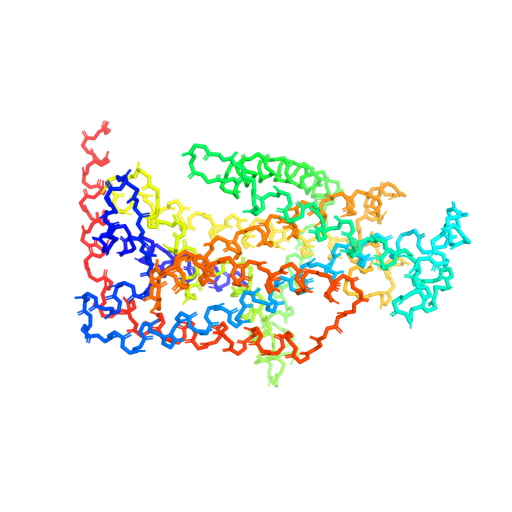 A N 1
ATOM 1714 C CA . VAL A 1 224 ? -9.988 -10.996 6.353 1.00 93.81 224 VAL A CA 1
ATOM 1715 C C . VAL A 1 224 ? -8.791 -10.060 6.213 1.00 93.81 224 VAL A C 1
ATOM 1717 O O . VAL A 1 224 ? -8.033 -10.184 5.254 1.00 93.81 224 VAL A O 1
ATOM 1720 N N . GLN A 1 225 ? -8.575 -9.179 7.191 1.00 93.50 225 GLN A N 1
ATOM 1721 C CA . GLN A 1 225 ? -7.441 -8.265 7.165 1.00 93.50 225 GLN A CA 1
ATOM 1722 C C . GLN A 1 225 ? -6.096 -8.999 7.300 1.00 93.50 225 GLN A C 1
ATOM 1724 O O . GLN A 1 225 ? -5.177 -8.747 6.522 1.00 93.50 225 GLN A O 1
ATOM 1729 N N . ALA A 1 226 ? -5.981 -9.945 8.236 1.00 94.44 226 ALA A N 1
ATOM 1730 C CA . ALA A 1 226 ? -4.774 -10.759 8.389 1.00 94.44 226 ALA A CA 1
ATOM 1731 C C . ALA A 1 226 ? -4.444 -11.552 7.111 1.00 94.44 226 ALA A C 1
ATOM 1733 O O . ALA A 1 226 ? -3.284 -11.633 6.706 1.00 94.44 226 ALA A O 1
ATOM 1734 N N . LEU A 1 227 ? -5.468 -12.089 6.435 1.00 93.81 227 LEU A N 1
ATOM 1735 C CA . LEU A 1 227 ? -5.306 -12.723 5.126 1.00 93.81 227 LEU A CA 1
ATOM 1736 C C . LEU A 1 227 ? -4.811 -11.723 4.072 1.00 93.81 227 LEU A C 1
ATOM 1738 O O . LEU A 1 227 ? -3.938 -12.072 3.282 1.00 93.81 227 LEU A O 1
ATOM 1742 N N . GLY A 1 228 ? -5.322 -10.489 4.084 1.00 92.00 228 GLY A N 1
ATOM 1743 C CA . GLY A 1 228 ? -4.854 -9.403 3.221 1.00 92.00 228 GLY A CA 1
ATOM 1744 C C . GLY A 1 228 ? -3.346 -9.167 3.339 1.00 92.00 228 GLY A C 1
ATOM 1745 O O . GLY A 1 228 ? -2.663 -9.126 2.320 1.00 92.00 228 GLY A O 1
ATOM 1746 N N . VAL A 1 229 ? -2.809 -9.132 4.565 1.00 93.00 229 VAL A N 1
ATOM 1747 C CA . VAL A 1 229 ? -1.359 -8.997 4.825 1.00 93.00 229 VAL A CA 1
ATOM 1748 C C . VAL A 1 229 ? -0.556 -10.147 4.207 1.00 93.00 229 VAL A C 1
ATOM 1750 O O . VAL A 1 229 ? 0.508 -9.927 3.621 1.00 93.00 229 VAL A O 1
ATOM 1753 N N . PHE A 1 230 ? -1.053 -11.384 4.308 1.00 91.62 230 PHE A N 1
ATOM 1754 C CA . PHE A 1 230 ? -0.392 -12.536 3.692 1.00 91.62 230 PHE A CA 1
ATOM 1755 C C . PHE A 1 230 ? -0.441 -12.495 2.171 1.00 91.62 230 PHE A C 1
ATOM 1757 O O . PHE A 1 230 ? 0.581 -12.736 1.530 1.00 91.62 230 PHE A O 1
ATOM 1764 N N . VAL A 1 231 ? -1.602 -12.187 1.591 1.00 90.31 231 VAL A N 1
ATOM 1765 C CA . VAL A 1 231 ? -1.744 -12.085 0.137 1.00 90.31 231 VAL A CA 1
ATOM 1766 C C . VAL A 1 231 ? -0.825 -10.990 -0.394 1.00 90.31 231 VAL A C 1
ATOM 1768 O O . VAL A 1 231 ? -0.050 -11.259 -1.305 1.00 90.31 231 VAL A O 1
ATOM 1771 N N . ASP A 1 232 ? -0.825 -9.806 0.213 1.00 90.69 232 ASP A N 1
ATOM 1772 C CA . ASP A 1 232 ? 0.045 -8.706 -0.195 1.00 90.69 232 ASP A CA 1
ATOM 1773 C C . ASP A 1 232 ? 1.527 -9.109 -0.165 1.00 90.69 232 ASP A C 1
ATOM 1775 O O . ASP A 1 232 ? 2.194 -9.180 -1.195 1.00 90.69 232 ASP A O 1
ATOM 1779 N N . THR A 1 233 ? 2.060 -9.457 1.004 1.00 91.06 233 THR A N 1
ATOM 1780 C CA . THR A 1 233 ? 3.514 -9.589 1.121 1.00 91.06 233 THR A CA 1
ATOM 1781 C C . THR A 1 233 ? 4.033 -10.969 0.739 1.00 91.06 233 THR A C 1
ATOM 1783 O O . THR A 1 233 ? 5.087 -11.070 0.109 1.00 91.06 233 THR A O 1
ATOM 1786 N N . LEU A 1 234 ? 3.351 -12.047 1.139 1.00 89.44 234 LEU A N 1
ATOM 1787 C CA . LEU A 1 234 ? 3.844 -13.403 0.876 1.00 89.44 234 LEU A CA 1
ATOM 1788 C C . LEU A 1 234 ? 3.566 -13.837 -0.560 1.00 89.44 234 LEU A C 1
ATOM 1790 O O . LEU A 1 234 ? 4.356 -14.617 -1.092 1.00 89.44 234 LEU A O 1
ATOM 1794 N N . VAL A 1 235 ? 2.508 -13.322 -1.194 1.00 88.12 235 VAL A N 1
ATOM 1795 C CA . VAL A 1 235 ? 2.182 -13.644 -2.589 1.00 88.12 235 VAL A CA 1
ATOM 1796 C C . VAL A 1 235 ? 2.623 -12.520 -3.520 1.00 88.12 235 VAL A C 1
ATOM 1798 O O . VAL A 1 235 ? 3.541 -12.731 -4.308 1.00 88.12 235 VAL A O 1
ATOM 1801 N N . ILE A 1 236 ? 2.020 -11.331 -3.427 1.00 89.56 236 ILE A N 1
ATOM 1802 C CA . ILE A 1 236 ? 2.207 -10.264 -4.423 1.00 89.56 236 ILE A CA 1
ATOM 1803 C C . ILE A 1 236 ? 3.641 -9.707 -4.388 1.00 89.56 236 ILE A C 1
ATOM 1805 O O . ILE A 1 236 ? 4.307 -9.706 -5.423 1.00 89.56 236 ILE A O 1
ATOM 1809 N N . CYS A 1 237 ? 4.178 -9.317 -3.227 1.00 90.62 237 CYS A N 1
ATOM 1810 C CA . CYS A 1 237 ? 5.549 -8.789 -3.145 1.00 90.62 237 CYS A CA 1
ATOM 1811 C C . CYS A 1 237 ? 6.623 -9.840 -3.411 1.00 90.62 237 CYS A C 1
ATOM 1813 O O . CYS A 1 237 ? 7.618 -9.540 -4.073 1.00 90.62 237 CYS A O 1
ATOM 1815 N N . SER A 1 238 ? 6.445 -11.063 -2.898 1.00 90.94 238 SER A N 1
ATOM 1816 C CA . SER A 1 238 ? 7.360 -12.169 -3.205 1.00 90.94 238 SER A CA 1
ATOM 1817 C C . SER A 1 238 ? 7.423 -12.403 -4.702 1.00 90.94 238 SER A C 1
ATOM 1819 O O . SER A 1 238 ? 8.509 -12.528 -5.252 1.00 90.94 238 SER A O 1
ATOM 1821 N N . ALA A 1 239 ? 6.270 -12.402 -5.370 1.00 91.38 239 ALA A N 1
ATOM 1822 C CA . ALA A 1 239 ? 6.203 -12.563 -6.806 1.00 91.38 239 ALA A CA 1
ATOM 1823 C C . ALA A 1 239 ? 6.945 -11.447 -7.549 1.00 91.38 239 ALA A C 1
ATOM 1825 O O . ALA A 1 239 ? 7.720 -11.747 -8.454 1.00 91.38 239 ALA A O 1
ATOM 1826 N N . THR A 1 240 ? 6.795 -10.187 -7.125 1.00 91.69 240 THR A N 1
ATOM 1827 C CA . THR A 1 240 ? 7.565 -9.062 -7.684 1.00 91.69 240 THR A CA 1
ATOM 1828 C C . THR A 1 240 ? 9.067 -9.297 -7.548 1.00 91.69 240 THR A C 1
ATOM 1830 O O . THR A 1 240 ? 9.811 -9.148 -8.515 1.00 91.69 240 THR A O 1
ATOM 1833 N N . ALA A 1 241 ? 9.523 -9.701 -6.359 1.00 91.94 241 ALA A N 1
ATOM 1834 C CA . ALA A 1 241 ? 10.931 -9.992 -6.119 1.00 91.94 241 ALA A CA 1
ATOM 1835 C C . ALA A 1 241 ? 11.418 -11.177 -6.965 1.00 91.94 241 ALA A C 1
ATOM 1837 O O . ALA A 1 241 ? 12.498 -11.113 -7.541 1.00 91.94 241 ALA A O 1
ATOM 1838 N N . PHE A 1 242 ? 10.621 -12.239 -7.087 1.00 94.06 242 PHE A N 1
ATOM 1839 C CA . PHE A 1 242 ? 10.977 -13.427 -7.861 1.00 94.06 242 PHE A CA 1
ATOM 1840 C C . PHE A 1 242 ? 11.087 -13.123 -9.351 1.00 94.06 242 PHE A C 1
ATOM 1842 O O . PHE A 1 242 ? 12.034 -13.569 -9.986 1.00 94.06 242 PHE A O 1
ATOM 1849 N N . ILE A 1 243 ? 10.185 -12.308 -9.899 1.00 94.25 243 ILE A N 1
ATOM 1850 C CA . ILE A 1 243 ? 10.274 -11.827 -11.283 1.00 94.25 243 ILE A CA 1
ATOM 1851 C C . ILE A 1 243 ? 11.626 -11.149 -11.531 1.00 94.25 243 ILE A C 1
ATOM 1853 O O . ILE A 1 243 ? 12.287 -11.452 -12.524 1.00 94.25 243 ILE A O 1
ATOM 1857 N N . VAL A 1 244 ? 12.044 -10.262 -10.622 1.00 94.25 244 VAL A N 1
ATOM 1858 C CA . VAL A 1 244 ? 13.317 -9.535 -10.732 1.00 94.25 244 VAL A CA 1
ATOM 1859 C C . VAL A 1 244 ? 14.517 -10.468 -10.565 1.00 94.25 244 VAL A C 1
ATOM 1861 O O . VAL A 1 244 ? 15.466 -10.375 -11.333 1.00 94.25 244 VAL A O 1
ATOM 1864 N N . LEU A 1 245 ? 14.485 -11.389 -9.599 1.00 93.56 245 LEU A N 1
ATOM 1865 C CA . LEU A 1 245 ? 15.608 -12.292 -9.312 1.00 93.56 245 LEU A CA 1
ATOM 1866 C C . LEU A 1 245 ? 15.779 -13.417 -10.343 1.00 93.56 245 LEU A C 1
ATOM 1868 O O . LEU A 1 245 ? 16.878 -13.948 -10.476 1.00 93.56 245 LEU A O 1
ATOM 1872 N N . LEU A 1 246 ? 14.710 -13.794 -11.047 1.00 95.12 246 LEU A N 1
ATOM 1873 C CA . LEU A 1 246 ? 14.749 -14.784 -12.128 1.00 95.12 246 LEU A CA 1
ATOM 1874 C C . LEU A 1 246 ? 15.087 -14.162 -13.489 1.00 95.12 246 LEU A C 1
ATOM 1876 O O . LEU A 1 246 ? 15.282 -14.899 -14.451 1.00 95.12 246 LEU A O 1
ATOM 1880 N N . ALA A 1 247 ? 15.108 -12.833 -13.598 1.00 95.06 247 ALA A N 1
ATOM 1881 C CA . ALA A 1 247 ? 15.364 -12.149 -14.858 1.00 95.06 247 ALA A CA 1
ATOM 1882 C C . ALA A 1 247 ? 16.800 -12.365 -15.359 1.00 95.06 247 ALA A C 1
ATOM 1884 O O . ALA A 1 247 ? 17.737 -12.465 -14.566 1.00 95.06 247 ALA A O 1
ATOM 1885 N N . ASP A 1 248 ? 16.981 -12.386 -16.685 1.00 92.62 248 ASP A N 1
ATOM 1886 C CA . ASP A 1 248 ? 18.310 -12.503 -17.295 1.00 92.62 248 ASP A CA 1
ATOM 1887 C C . ASP A 1 248 ? 19.165 -11.264 -16.948 1.00 92.62 248 ASP A C 1
ATOM 1889 O O . ASP A 1 248 ? 18.831 -10.149 -17.380 1.00 92.62 248 ASP A O 1
ATOM 1893 N N . PRO A 1 249 ? 20.297 -11.429 -16.231 1.00 89.88 249 PRO A N 1
ATOM 1894 C CA . PRO A 1 249 ? 21.173 -10.318 -15.866 1.00 89.88 249 PRO A CA 1
ATOM 1895 C C . PRO A 1 249 ? 21.691 -9.522 -17.070 1.00 89.88 249 PRO A C 1
ATOM 1897 O O . PRO A 1 249 ? 21.992 -8.338 -16.936 1.00 89.88 249 PRO A O 1
ATOM 1900 N N . LYS A 1 250 ? 21.781 -10.138 -18.258 1.00 92.19 250 LYS A N 1
ATOM 1901 C CA . LYS A 1 250 ? 22.221 -9.465 -19.491 1.00 92.19 250 LYS A CA 1
ATOM 1902 C C . LYS A 1 250 ? 21.198 -8.462 -20.016 1.00 92.19 250 LYS A C 1
ATOM 1904 O O . LYS A 1 250 ? 21.588 -7.506 -20.677 1.00 92.19 250 LYS A O 1
ATOM 1909 N N . ILE A 1 251 ? 19.911 -8.696 -19.756 1.00 91.75 251 ILE A N 1
ATOM 1910 C CA . ILE A 1 251 ? 18.817 -7.810 -20.177 1.00 91.75 251 ILE A CA 1
ATOM 1911 C C . ILE A 1 251 ? 18.623 -6.700 -19.147 1.00 91.75 251 ILE A C 1
ATOM 1913 O O . ILE A 1 251 ? 18.423 -5.547 -19.513 1.00 91.75 251 ILE A O 1
ATOM 1917 N N . VAL A 1 252 ? 18.697 -7.049 -17.864 1.00 92.25 252 VAL A N 1
ATOM 1918 C CA . VAL A 1 252 ? 18.471 -6.112 -16.760 1.00 92.25 252 VAL A CA 1
ATOM 1919 C C . VAL A 1 252 ? 19.638 -5.136 -16.567 1.00 92.25 252 VAL A C 1
ATOM 1921 O O . VAL A 1 252 ? 19.420 -3.963 -16.258 1.00 92.25 252 VAL A O 1
ATOM 1924 N N . GLY A 1 253 ? 20.879 -5.594 -16.750 1.00 90.69 253 GLY A N 1
ATOM 1925 C CA . GLY A 1 253 ? 22.068 -4.763 -16.573 1.00 90.69 253 GLY A CA 1
ATOM 1926 C C . GLY A 1 253 ? 22.136 -4.117 -15.183 1.00 90.69 253 GLY A C 1
ATOM 1927 O O . GLY A 1 253 ? 21.945 -4.785 -14.169 1.00 90.69 253 GLY A O 1
ATOM 1928 N N . ASN A 1 254 ? 22.401 -2.807 -15.148 1.00 90.56 254 ASN A N 1
ATOM 1929 C CA . ASN A 1 254 ? 22.488 -2.004 -13.919 1.00 90.56 254 ASN A CA 1
ATOM 1930 C C . ASN A 1 254 ? 21.231 -1.149 -13.673 1.00 90.56 254 ASN A C 1
ATOM 1932 O O . ASN A 1 254 ? 21.297 -0.155 -12.946 1.00 90.56 254 ASN A O 1
ATOM 1936 N N . ALA A 1 255 ? 20.107 -1.489 -14.309 1.00 91.12 255 ALA A N 1
ATOM 1937 C CA . ALA A 1 255 ? 18.868 -0.745 -14.142 1.00 91.12 255 ALA A CA 1
ATOM 1938 C C . ALA A 1 255 ? 18.391 -0.767 -12.683 1.00 91.12 255 ALA A C 1
ATOM 1940 O O . ALA A 1 255 ? 18.665 -1.695 -11.917 1.00 91.12 255 ALA A O 1
ATOM 1941 N N . SER A 1 256 ? 17.636 0.259 -12.295 1.00 88.56 256 SER A N 1
ATOM 1942 C CA . SER A 1 256 ? 17.075 0.377 -10.948 1.00 88.56 256 SER A CA 1
ATOM 1943 C C . SER A 1 256 ? 15.623 0.856 -10.992 1.00 88.56 256 SER A C 1
ATOM 1945 O O . SER A 1 256 ? 15.134 1.291 -12.032 1.00 88.56 256 SER A O 1
ATOM 1947 N N . GLY A 1 257 ? 14.908 0.737 -9.871 1.00 86.44 257 GLY A N 1
ATOM 1948 C CA . GLY A 1 257 ? 13.546 1.262 -9.745 1.00 86.44 257 GLY A CA 1
ATOM 1949 C C . GLY A 1 257 ? 12.558 0.679 -10.764 1.00 86.44 257 GLY A C 1
ATOM 1950 O O . GLY A 1 257 ? 12.465 -0.539 -10.924 1.00 86.44 257 GLY A O 1
ATOM 1951 N N . MET A 1 258 ? 11.797 1.558 -11.423 1.00 89.19 258 MET A N 1
ATOM 1952 C CA . MET A 1 258 ? 10.773 1.177 -12.403 1.00 89.19 258 MET A CA 1
ATOM 1953 C C . MET A 1 258 ? 11.375 0.509 -13.646 1.00 89.19 258 MET A C 1
ATOM 1955 O O . MET A 1 258 ? 10.841 -0.488 -14.131 1.00 89.19 258 MET A O 1
ATOM 1959 N N . GLU A 1 259 ? 12.510 1.021 -14.127 1.00 90.69 259 GLU A N 1
ATOM 1960 C CA . GLU A 1 259 ? 13.211 0.492 -15.302 1.00 90.69 259 GLU A CA 1
ATOM 1961 C C . GLU A 1 259 ? 13.669 -0.953 -15.070 1.00 90.69 259 GLU A C 1
ATOM 1963 O O . GLU A 1 259 ? 13.420 -1.824 -15.903 1.00 90.69 259 GLU A O 1
ATOM 1968 N N . LEU A 1 260 ? 14.240 -1.239 -13.893 1.00 93.38 260 LEU A N 1
ATOM 1969 C CA . LEU A 1 260 ? 14.611 -2.596 -13.478 1.00 93.38 260 LEU A CA 1
ATOM 1970 C C . LEU A 1 260 ? 13.428 -3.560 -13.581 1.00 93.38 260 LEU A C 1
ATOM 1972 O O . LEU A 1 260 ? 13.554 -4.649 -14.139 1.00 93.38 260 LEU A O 1
ATOM 1976 N N . PHE A 1 261 ? 12.272 -3.167 -13.050 1.00 92.88 261 PHE A N 1
ATOM 1977 C CA . PHE A 1 261 ? 11.094 -4.025 -13.064 1.00 92.88 261 PHE A CA 1
ATOM 1978 C C . PHE A 1 261 ? 10.566 -4.258 -14.487 1.00 92.88 261 PHE A C 1
ATOM 1980 O O . PHE A 1 261 ? 10.212 -5.384 -14.841 1.00 92.88 261 PHE A O 1
ATOM 1987 N N . GLN A 1 262 ? 10.566 -3.226 -15.333 1.00 94.19 262 GLN A N 1
ATOM 1988 C CA . GLN A 1 262 ? 10.160 -3.346 -16.735 1.00 94.19 262 GLN A CA 1
ATOM 1989 C C . GLN A 1 262 ? 11.096 -4.248 -17.540 1.00 94.19 262 GLN A C 1
ATOM 1991 O O . GLN A 1 262 ? 10.614 -5.127 -18.257 1.00 94.19 262 GLN A O 1
ATOM 1996 N N . LEU A 1 263 ? 12.412 -4.086 -17.382 1.00 94.62 263 LEU A N 1
ATOM 1997 C CA . LEU A 1 263 ? 13.406 -4.941 -18.030 1.00 94.62 263 LEU A CA 1
ATOM 1998 C C . LEU A 1 263 ? 13.334 -6.382 -17.519 1.00 94.62 263 LEU A C 1
ATOM 2000 O O . LEU A 1 263 ? 13.436 -7.316 -18.315 1.00 94.62 263 LEU A O 1
ATOM 2004 N N . ALA A 1 264 ? 13.085 -6.582 -16.223 1.00 95.81 264 ALA A N 1
ATOM 2005 C CA . ALA A 1 264 ? 12.885 -7.909 -15.655 1.00 95.81 264 ALA A CA 1
ATOM 2006 C C . ALA A 1 264 ? 11.686 -8.615 -16.300 1.00 95.81 264 ALA A C 1
ATOM 2008 O O . ALA A 1 264 ? 11.812 -9.735 -16.789 1.00 95.81 264 ALA A O 1
ATOM 2009 N N . ILE A 1 265 ? 10.535 -7.949 -16.394 1.00 95.38 265 ILE A N 1
ATOM 2010 C CA . ILE A 1 265 ? 9.354 -8.506 -17.066 1.00 95.38 265 ILE A CA 1
ATOM 2011 C C . ILE A 1 265 ? 9.636 -8.745 -18.556 1.00 95.38 265 ILE A C 1
ATOM 2013 O O . ILE A 1 265 ? 9.292 -9.800 -19.090 1.00 95.38 265 ILE A O 1
ATOM 2017 N N . GLN A 1 266 ? 10.299 -7.801 -19.228 1.00 95.12 266 GLN A N 1
ATOM 2018 C CA . GLN A 1 266 ? 10.695 -7.939 -20.629 1.00 95.12 266 GLN A CA 1
ATOM 2019 C C . GLN A 1 266 ? 11.623 -9.140 -20.857 1.00 95.12 266 GLN A C 1
ATOM 2021 O O . GLN A 1 266 ? 11.527 -9.780 -21.902 1.00 95.12 266 GLN A O 1
ATOM 2026 N N . SER A 1 267 ? 12.475 -9.488 -19.891 1.00 95.56 267 SER A N 1
ATOM 2027 C CA . SER A 1 267 ? 13.324 -10.679 -19.983 1.00 95.56 267 SER A CA 1
ATOM 2028 C C . SER A 1 267 ? 12.518 -11.984 -20.007 1.00 95.56 267 SER A C 1
ATOM 2030 O O . SER A 1 267 ? 12.931 -12.941 -20.656 1.00 95.56 267 SER A O 1
ATOM 2032 N N . HIS A 1 268 ? 11.339 -12.005 -19.373 1.00 95.19 268 HIS A N 1
ATOM 2033 C CA . HIS A 1 268 ? 10.488 -13.195 -19.278 1.00 95.19 268 HIS A CA 1
ATOM 2034 C C . HIS A 1 268 ? 9.463 -13.314 -20.405 1.00 95.19 268 HIS A C 1
ATOM 2036 O O . HIS A 1 268 ? 9.205 -14.415 -20.885 1.00 95.19 268 HIS A O 1
ATOM 2042 N N . ILE A 1 269 ? 8.843 -12.199 -20.808 1.00 94.88 269 ILE A N 1
ATOM 2043 C CA . ILE A 1 269 ? 7.728 -12.202 -21.778 1.00 94.88 269 ILE A CA 1
ATOM 2044 C C . ILE A 1 269 ? 8.013 -11.389 -23.045 1.00 94.88 269 ILE A C 1
ATOM 2046 O O . ILE A 1 269 ? 7.128 -11.169 -23.871 1.00 94.88 269 ILE A O 1
ATOM 2050 N N . GLY A 1 270 ? 9.258 -10.952 -23.233 1.00 93.88 270 GLY A N 1
ATOM 2051 C CA . GLY A 1 270 ? 9.691 -10.206 -24.408 1.00 93.88 270 GLY A CA 1
ATOM 2052 C C . GLY A 1 270 ? 9.132 -8.783 -24.460 1.00 93.88 270 GLY A C 1
ATOM 2053 O O . GLY A 1 270 ? 8.777 -8.178 -23.451 1.00 93.88 270 GLY A O 1
ATOM 2054 N N . LYS A 1 271 ? 9.047 -8.222 -25.672 1.00 91.12 271 LYS A N 1
ATOM 2055 C CA . LYS A 1 271 ? 8.746 -6.794 -25.909 1.00 91.12 271 LYS A CA 1
ATOM 2056 C C . LYS A 1 271 ? 7.383 -6.327 -25.384 1.00 91.12 271 LYS A C 1
ATOM 2058 O O . LYS A 1 271 ? 7.206 -5.136 -25.159 1.00 91.12 271 LYS A O 1
ATOM 2063 N N . ILE A 1 272 ? 6.432 -7.242 -25.176 1.00 93.19 272 ILE A N 1
ATOM 2064 C CA . ILE A 1 272 ? 5.123 -6.914 -24.583 1.00 93.19 272 ILE A CA 1
ATOM 2065 C C . ILE A 1 272 ? 5.215 -6.631 -23.076 1.00 93.19 272 ILE A C 1
ATOM 2067 O O . ILE A 1 272 ? 4.275 -6.091 -22.497 1.00 93.19 272 ILE A O 1
ATOM 2071 N N . GLY A 1 273 ? 6.348 -6.966 -22.451 1.00 92.69 273 GLY A N 1
ATOM 2072 C CA . GLY A 1 273 ? 6.568 -6.851 -21.019 1.00 92.69 273 GLY A CA 1
ATOM 2073 C C . GLY A 1 273 ? 6.472 -5.433 -20.482 1.00 92.69 273 GLY A C 1
ATOM 2074 O O . GLY A 1 273 ? 5.676 -5.173 -19.582 1.00 92.69 273 GLY A O 1
ATOM 2075 N N . ALA A 1 274 ? 7.229 -4.502 -21.059 1.00 91.31 274 ALA A N 1
ATOM 2076 C CA . ALA A 1 274 ? 7.220 -3.121 -20.595 1.00 91.31 274 ALA A CA 1
ATOM 2077 C C . ALA A 1 274 ? 5.834 -2.449 -20.763 1.00 91.31 274 ALA A C 1
ATOM 2079 O O . ALA A 1 274 ? 5.331 -1.914 -19.773 1.00 91.31 274 ALA A O 1
ATOM 2080 N N . PRO A 1 275 ? 5.128 -2.560 -21.914 1.00 93.44 275 PRO A N 1
ATOM 2081 C CA . PRO A 1 275 ? 3.743 -2.089 -22.037 1.00 93.44 275 PRO A CA 1
ATOM 2082 C C . PRO A 1 275 ? 2.766 -2.730 -21.041 1.00 93.44 275 PRO A C 1
ATOM 2084 O O . PRO A 1 275 ? 1.881 -2.048 -20.526 1.00 93.44 275 PRO A O 1
ATOM 2087 N N . PHE A 1 276 ? 2.922 -4.022 -20.735 1.00 94.44 276 PHE A N 1
ATOM 2088 C CA . PHE A 1 276 ? 2.103 -4.688 -19.721 1.00 94.44 276 PHE A CA 1
ATOM 2089 C C . PHE A 1 276 ? 2.313 -4.070 -18.330 1.00 94.44 276 PHE A C 1
ATOM 2091 O O . PHE A 1 276 ? 1.342 -3.819 -17.612 1.00 94.44 276 PHE A O 1
ATOM 2098 N N . VAL A 1 277 ? 3.566 -3.766 -17.966 1.00 94.00 277 VAL A N 1
ATOM 2099 C CA . VAL A 1 277 ? 3.886 -3.095 -16.698 1.00 94.00 277 VAL A CA 1
ATOM 2100 C C . VAL A 1 277 ? 3.223 -1.722 -16.612 1.00 94.00 277 VAL A C 1
ATOM 2102 O O . VAL A 1 277 ? 2.708 -1.385 -15.554 1.00 94.00 277 VAL A O 1
ATOM 2105 N N . VAL A 1 278 ? 3.152 -0.956 -17.706 1.00 95.44 278 VAL A N 1
ATOM 2106 C CA . VAL A 1 278 ? 2.435 0.335 -17.721 1.00 95.44 278 VAL A CA 1
ATOM 2107 C C . VAL A 1 278 ? 0.972 0.171 -17.308 1.00 95.44 278 VAL A C 1
ATOM 2109 O O . VAL A 1 278 ? 0.482 0.882 -16.430 1.00 95.44 278 VAL A O 1
ATOM 2112 N N . ILE A 1 279 ? 0.277 -0.797 -17.913 1.00 95.56 279 ILE A N 1
ATOM 2113 C CA . ILE A 1 279 ? -1.142 -1.054 -17.638 1.00 95.56 279 ILE A CA 1
ATOM 2114 C C . ILE A 1 279 ? -1.334 -1.454 -16.177 1.00 95.56 279 ILE A C 1
ATOM 2116 O O . ILE A 1 279 ? -2.220 -0.941 -15.493 1.00 95.56 279 ILE A O 1
ATOM 2120 N N . ILE A 1 280 ? -0.509 -2.376 -15.683 1.00 94.50 280 ILE A N 1
ATOM 2121 C CA . ILE A 1 280 ? -0.701 -2.892 -14.335 1.00 94.50 280 ILE A CA 1
ATOM 2122 C C . ILE A 1 280 ? -0.282 -1.890 -13.261 1.00 94.50 280 ILE A C 1
ATOM 2124 O O . ILE A 1 280 ? -0.955 -1.780 -12.237 1.00 94.50 280 ILE A O 1
ATOM 2128 N N . MET A 1 281 ? 0.773 -1.113 -13.517 1.00 94.56 281 MET A N 1
ATOM 2129 C CA . MET A 1 281 ? 1.239 -0.063 -12.619 1.00 94.56 281 MET A CA 1
ATOM 2130 C C . MET A 1 281 ? 0.195 1.039 -12.481 1.00 94.56 281 MET A C 1
ATOM 2132 O O . MET A 1 281 ? -0.025 1.517 -11.371 1.00 94.56 281 MET A O 1
ATOM 2136 N N . PHE A 1 282 ? -0.511 1.381 -13.568 1.00 96.50 282 PHE A N 1
ATOM 2137 C CA . PHE A 1 282 ? -1.661 2.276 -13.491 1.00 96.50 282 PHE A CA 1
ATOM 2138 C C . PHE A 1 282 ? -2.691 1.767 -12.481 1.00 96.50 282 PHE A C 1
ATOM 2140 O O . PHE A 1 282 ? -3.041 2.501 -11.563 1.00 96.50 282 PHE A O 1
ATOM 2147 N N . PHE A 1 283 ? -3.146 0.514 -12.590 1.00 96.25 283 PHE A N 1
ATOM 2148 C CA . PHE A 1 283 ? -4.157 -0.001 -11.665 1.00 96.25 283 PHE A CA 1
ATOM 2149 C C . PHE A 1 283 ? -3.655 -0.106 -10.222 1.00 96.25 283 PHE A C 1
ATOM 2151 O O . PHE A 1 283 ? -4.376 0.312 -9.316 1.00 96.25 283 PHE A O 1
ATOM 2158 N N . PHE A 1 284 ? -2.432 -0.605 -10.004 1.00 93.38 284 PHE A N 1
ATOM 2159 C CA . PHE A 1 284 ? -1.842 -0.689 -8.666 1.00 93.38 284 PHE A CA 1
ATOM 2160 C C . PHE A 1 284 ? -1.782 0.691 -8.017 1.00 93.38 284 PHE A C 1
ATOM 2162 O O . PHE A 1 284 ? -2.415 0.923 -6.988 1.00 93.38 284 PHE A O 1
ATOM 2169 N N . ALA A 1 285 ? -1.100 1.636 -8.658 1.00 95.62 285 ALA A N 1
ATOM 2170 C CA . ALA A 1 285 ? -0.890 2.958 -8.097 1.00 95.62 285 ALA A CA 1
ATOM 2171 C C . ALA A 1 285 ? -2.180 3.771 -7.974 1.00 95.62 285 ALA A C 1
ATOM 2173 O O . ALA A 1 285 ? -2.394 4.435 -6.958 1.00 95.62 285 ALA A O 1
ATOM 2174 N N . PHE A 1 286 ? -3.073 3.679 -8.959 1.00 97.62 286 PHE A N 1
ATOM 2175 C CA . PHE A 1 286 ? -4.359 4.359 -8.902 1.00 97.62 286 PHE A CA 1
ATOM 2176 C C . PHE A 1 286 ? -5.242 3.803 -7.781 1.00 97.62 286 PHE A C 1
ATOM 2178 O O . PHE A 1 286 ? -5.854 4.579 -7.047 1.00 97.62 286 PHE A O 1
ATOM 2185 N N . SER A 1 287 ? -5.263 2.481 -7.579 1.00 95.94 287 SER A N 1
ATOM 2186 C CA . SER A 1 287 ? -5.988 1.881 -6.455 1.00 95.94 287 SER A CA 1
ATOM 2187 C C . SER A 1 287 ? -5.453 2.368 -5.105 1.00 95.94 287 SER A C 1
ATOM 2189 O O . SER A 1 287 ? -6.242 2.727 -4.233 1.00 95.94 287 SER A O 1
ATOM 2191 N N . THR A 1 288 ? -4.132 2.495 -4.949 1.00 95.12 288 THR A N 1
ATOM 2192 C CA . THR A 1 288 ? -3.528 3.029 -3.724 1.00 95.12 288 THR A CA 1
ATOM 2193 C C . THR A 1 288 ? -3.897 4.494 -3.502 1.00 95.12 288 THR A C 1
ATOM 2195 O O . THR A 1 288 ? -4.312 4.836 -2.398 1.00 95.12 288 THR A O 1
ATOM 2198 N N . ILE A 1 289 ? -3.834 5.352 -4.535 1.00 97.50 289 ILE A N 1
ATOM 2199 C CA . ILE A 1 289 ? -4.260 6.766 -4.448 1.00 97.50 289 ILE A CA 1
ATOM 2200 C C . ILE A 1 289 ? -5.697 6.858 -3.924 1.00 97.50 289 ILE A C 1
ATOM 2202 O O . ILE A 1 289 ? -5.993 7.644 -3.020 1.00 97.50 289 ILE A O 1
ATOM 2206 N N . LEU A 1 290 ? -6.592 6.034 -4.467 1.00 97.31 290 LEU A N 1
ATOM 2207 C CA . LEU A 1 290 ? -7.987 5.973 -4.051 1.00 97.31 290 LEU A CA 1
ATOM 2208 C C . LEU A 1 290 ? -8.138 5.487 -2.599 1.00 97.31 290 LEU A C 1
ATOM 2210 O O . LEU A 1 290 ? -8.840 6.130 -1.817 1.00 97.31 290 LEU A O 1
ATOM 2214 N N . ALA A 1 291 ? -7.454 4.407 -2.213 1.00 95.06 291 ALA A N 1
ATOM 2215 C CA . ALA A 1 291 ? -7.521 3.846 -0.864 1.00 95.06 291 ALA A CA 1
ATOM 2216 C C . ALA A 1 291 ? -7.062 4.846 0.210 1.00 95.06 291 ALA A C 1
ATOM 2218 O O . ALA A 1 291 ? -7.816 5.140 1.138 1.00 95.06 291 ALA A O 1
ATOM 2219 N N . VAL A 1 292 ? -5.887 5.461 0.046 1.00 95.25 292 VAL A N 1
ATOM 2220 C CA . VAL A 1 292 ? -5.364 6.417 1.039 1.00 95.25 292 VAL A CA 1
ATOM 2221 C C . VAL A 1 292 ? -6.173 7.713 1.086 1.00 95.25 292 VAL A C 1
ATOM 2223 O O . VAL A 1 292 ? -6.321 8.315 2.147 1.00 95.25 292 VAL A O 1
ATOM 2226 N N . THR A 1 293 ? -6.785 8.117 -0.034 1.00 96.44 293 THR A N 1
ATOM 2227 C CA . THR A 1 293 ? -7.752 9.225 -0.037 1.00 96.44 293 THR A CA 1
ATOM 2228 C C . THR A 1 293 ? -8.969 8.880 0.817 1.00 96.44 293 THR A C 1
ATOM 2230 O O . THR A 1 293 ? -9.459 9.716 1.579 1.00 96.44 293 THR A O 1
ATOM 2233 N N . PHE A 1 294 ? -9.478 7.651 0.706 1.00 95.12 294 PHE A N 1
ATOM 2234 C CA . PHE A 1 294 ? -10.589 7.189 1.529 1.00 95.12 294 PHE A CA 1
ATOM 2235 C C . PHE A 1 294 ? -10.218 7.165 3.021 1.00 95.12 294 PHE A C 1
ATOM 2237 O O . PHE A 1 294 ? -10.984 7.675 3.840 1.00 95.12 294 PHE A O 1
ATOM 2244 N N . TYR A 1 295 ? -9.027 6.679 3.376 1.00 95.06 295 TYR A N 1
ATOM 2245 C CA . TYR A 1 295 ? -8.540 6.689 4.763 1.00 95.06 295 TYR A CA 1
ATOM 2246 C C . TYR A 1 295 ? -8.383 8.114 5.299 1.00 95.06 295 TYR A C 1
ATOM 2248 O O . TYR A 1 295 ? -8.837 8.430 6.400 1.00 95.06 295 TYR A O 1
ATOM 2256 N N . GLY A 1 296 ? -7.834 9.018 4.487 1.00 95.44 296 GLY A N 1
ATOM 2257 C CA . GLY A 1 296 ? -7.671 10.421 4.847 1.00 95.44 296 GLY A CA 1
ATOM 2258 C C . GLY A 1 296 ? -8.989 11.153 5.095 1.00 95.44 296 GLY A C 1
ATOM 2259 O O . GLY A 1 296 ? -9.051 11.978 6.005 1.00 95.44 296 GLY A O 1
ATOM 2260 N N . LYS A 1 297 ? -10.073 10.814 4.381 1.00 93.56 297 LYS A N 1
ATOM 2261 C CA . LYS A 1 297 ? -11.421 11.343 4.682 1.00 93.56 297 LYS A CA 1
ATOM 2262 C C . LYS A 1 297 ? -11.865 10.976 6.100 1.00 93.56 297 LYS A C 1
ATOM 2264 O O . LYS A 1 297 ? -12.416 11.819 6.806 1.00 93.56 297 LYS A O 1
ATOM 2269 N N . SER A 1 298 ? -11.610 9.741 6.527 1.00 93.19 298 SER A N 1
ATOM 2270 C CA . SER A 1 298 ? -11.906 9.295 7.892 1.00 93.19 298 SER A CA 1
ATOM 2271 C C . SER A 1 298 ? -11.024 10.020 8.912 1.00 93.19 298 SER A C 1
ATOM 2273 O O . SER A 1 298 ? -11.533 10.534 9.907 1.00 93.19 298 SER A O 1
ATOM 2275 N N . ALA A 1 299 ? -9.724 10.158 8.639 1.00 95.69 299 ALA A N 1
ATOM 2276 C CA . ALA A 1 299 ? -8.807 10.904 9.501 1.00 95.69 299 ALA A CA 1
ATOM 2277 C C . ALA A 1 299 ? -9.227 12.380 9.671 1.00 95.69 299 ALA A C 1
ATOM 2279 O O . ALA A 1 299 ? -9.285 12.885 10.793 1.00 95.69 299 ALA A O 1
ATOM 2280 N N . ILE A 1 300 ? -9.589 13.066 8.581 1.00 95.69 300 ILE A N 1
ATOM 2281 C CA . ILE A 1 300 ? -10.084 14.450 8.623 1.00 95.69 300 ILE A CA 1
ATOM 2282 C C . ILE A 1 300 ? -11.383 14.535 9.420 1.00 95.69 300 ILE A C 1
ATOM 2284 O O . ILE A 1 300 ? -11.500 15.410 10.275 1.00 95.69 300 ILE A O 1
ATOM 2288 N N . TYR A 1 301 ? -12.326 13.615 9.197 1.00 94.31 301 TYR A N 1
ATOM 2289 C CA . TYR A 1 301 ? -13.593 13.601 9.928 1.00 94.31 301 TYR A CA 1
ATOM 2290 C C . TYR A 1 301 ? -13.389 13.478 11.446 1.00 94.31 301 TYR A C 1
ATOM 2292 O O . TYR A 1 301 ? -14.111 14.112 12.217 1.00 94.31 301 TYR A O 1
ATOM 2300 N N . PHE A 1 302 ? -12.383 12.713 11.892 1.00 94.50 302 PHE A N 1
ATOM 2301 C CA . PHE A 1 302 ? -12.038 12.618 13.313 1.00 94.50 302 PHE A CA 1
ATOM 2302 C C . PHE A 1 302 ? -11.595 13.964 13.908 1.00 94.50 302 PHE A C 1
ATOM 2304 O O . PHE A 1 302 ? -11.962 14.298 15.039 1.00 94.50 302 PHE A O 1
ATOM 2311 N N . ILE A 1 303 ? -10.802 14.736 13.157 1.00 94.38 303 ILE A N 1
ATOM 2312 C CA . ILE A 1 303 ? -10.326 16.063 13.574 1.00 94.38 303 ILE A CA 1
ATOM 2313 C C . ILE A 1 303 ? -11.483 17.065 13.537 1.00 94.38 303 ILE A C 1
ATOM 2315 O O . ILE A 1 303 ? -11.668 17.851 14.471 1.00 94.38 303 ILE A O 1
ATOM 2319 N N . HIS A 1 304 ? -12.258 17.048 12.453 1.00 91.50 304 HIS A N 1
ATOM 2320 C CA . HIS A 1 304 ? -13.316 18.008 12.204 1.00 91.50 304 HIS A CA 1
ATOM 2321 C C . HIS A 1 304 ? -14.411 17.433 11.295 1.00 91.50 304 HIS A C 1
ATOM 2323 O O . HIS A 1 304 ? -14.156 17.045 10.159 1.00 91.50 304 HIS A O 1
ATOM 2329 N N . SER A 1 305 ? -15.661 17.456 11.761 1.00 83.94 305 SER A N 1
ATOM 2330 C CA . SER A 1 305 ? -16.801 16.839 11.067 1.00 83.94 305 SER A CA 1
ATOM 2331 C C . SER A 1 305 ? -17.384 17.670 9.913 1.00 83.94 305 SER A C 1
ATOM 2333 O O . SER A 1 305 ? -18.273 17.196 9.206 1.00 83.94 305 SER A O 1
ATOM 2335 N N . HIS A 1 306 ? -16.918 18.905 9.687 1.00 84.38 306 HIS A N 1
ATOM 2336 C CA . HIS A 1 306 ? -17.457 19.745 8.613 1.00 84.38 306 HIS A CA 1
ATOM 2337 C C . HIS A 1 306 ? -17.032 19.241 7.230 1.00 84.38 306 HIS A C 1
ATOM 2339 O O . HIS A 1 306 ? -15.845 19.141 6.917 1.00 84.38 306 HIS A O 1
ATOM 2345 N N . SER A 1 307 ? -18.013 19.049 6.346 1.00 80.12 307 SER A N 1
ATOM 2346 C CA . SER A 1 307 ? -17.819 18.539 4.979 1.00 80.12 307 SER A CA 1
ATOM 2347 C C . SER A 1 307 ? -16.823 19.347 4.137 1.00 80.12 307 SER A C 1
ATOM 2349 O O . SER A 1 307 ? -16.115 18.777 3.310 1.00 80.12 307 SER A O 1
ATOM 2351 N N . LYS A 1 308 ? -16.706 20.660 4.381 1.00 89.56 308 LYS A N 1
ATOM 2352 C CA . LYS A 1 308 ? -15.751 21.542 3.688 1.00 89.56 308 LYS A CA 1
ATOM 2353 C C . LYS A 1 308 ? -14.288 21.144 3.919 1.00 89.56 308 LYS A C 1
ATOM 2355 O O . LYS A 1 308 ? -13.484 21.298 3.006 1.00 89.56 308 LYS A O 1
ATOM 2360 N N . MET A 1 309 ? -13.945 20.600 5.092 1.00 91.75 309 MET A N 1
ATOM 2361 C CA . MET A 1 309 ? -12.577 20.144 5.379 1.00 91.75 309 MET A CA 1
ATOM 2362 C C . MET A 1 309 ? -12.207 18.907 4.562 1.00 91.75 309 MET A C 1
ATOM 2364 O O . MET A 1 309 ? -11.087 18.814 4.068 1.00 91.75 309 MET A O 1
ATOM 2368 N N . ASN A 1 310 ? -13.162 17.997 4.355 1.00 90.62 310 ASN A N 1
ATOM 2369 C CA . ASN A 1 310 ? -12.964 16.845 3.477 1.00 90.62 310 ASN A CA 1
ATOM 2370 C C . ASN A 1 310 ? -12.752 17.280 2.024 1.00 90.62 310 ASN A C 1
ATOM 2372 O O . ASN A 1 310 ? -11.842 16.776 1.373 1.00 90.62 310 ASN A O 1
ATOM 2376 N N . VAL A 1 311 ? -13.533 18.250 1.536 1.00 93.44 311 VAL A N 1
ATOM 2377 C CA . VAL A 1 311 ? -13.348 18.804 0.183 1.00 93.44 311 VAL A CA 1
ATOM 2378 C C . VAL A 1 311 ? -11.974 19.461 0.047 1.00 93.44 311 VAL A C 1
ATOM 2380 O O . VAL A 1 311 ? -11.285 19.231 -0.941 1.00 93.44 311 VAL A O 1
ATOM 2383 N N . LEU A 1 312 ? -11.540 20.229 1.050 1.00 95.19 312 LEU A N 1
ATOM 2384 C CA . LEU A 1 312 ? -10.214 20.847 1.051 1.00 95.19 312 LEU A CA 1
ATOM 2385 C C . LEU A 1 312 ? -9.094 19.797 0.992 1.00 95.19 312 LEU A C 1
ATOM 2387 O O . LEU A 1 312 ? -8.190 19.917 0.170 1.00 95.19 312 LEU A O 1
ATOM 2391 N N . TYR A 1 313 ? -9.176 18.746 1.812 1.00 95.50 313 TYR A N 1
ATOM 2392 C CA . TYR A 1 313 ? -8.233 17.625 1.772 1.00 95.50 313 TYR A CA 1
ATOM 2393 C C . TYR A 1 313 ? -8.205 16.949 0.394 1.00 95.50 313 TYR A C 1
ATOM 2395 O O . TYR A 1 313 ? -7.135 16.723 -0.164 1.00 95.50 313 TYR A O 1
ATOM 2403 N N . GLN A 1 314 ? -9.371 16.692 -0.198 1.00 95.44 314 GLN A N 1
ATOM 2404 C CA . GLN A 1 314 ? -9.478 16.105 -1.533 1.00 95.44 314 GLN A CA 1
ATOM 2405 C C . GLN A 1 314 ? -8.849 16.996 -2.614 1.00 95.44 314 GLN A C 1
ATOM 2407 O O . GLN A 1 314 ? -8.172 16.483 -3.499 1.00 95.44 314 GLN A O 1
ATOM 2412 N N . LEU A 1 315 ? -9.003 18.322 -2.532 1.00 96.75 315 LEU A N 1
ATOM 2413 C CA . LEU A 1 315 ? -8.316 19.252 -3.435 1.00 96.75 315 LEU A CA 1
ATOM 2414 C C . LEU A 1 315 ? -6.791 19.168 -3.279 1.00 96.75 315 LEU A C 1
ATOM 2416 O O . LEU A 1 315 ? -6.084 19.102 -4.283 1.00 96.75 315 LEU A O 1
ATOM 2420 N N . PHE A 1 316 ? -6.281 19.092 -2.045 1.00 96.12 316 PHE A N 1
ATOM 2421 C CA . PHE A 1 316 ? -4.850 18.875 -1.800 1.00 96.12 316 PHE A CA 1
ATOM 2422 C C . PHE A 1 316 ? -4.350 17.546 -2.373 1.00 96.12 316 PHE A C 1
ATOM 2424 O O . PHE A 1 316 ? -3.260 17.509 -2.938 1.00 96.12 316 PHE A O 1
ATOM 2431 N N . ILE A 1 317 ? -5.144 16.477 -2.292 1.00 97.50 317 ILE A N 1
ATOM 2432 C CA . ILE A 1 317 ? -4.818 15.188 -2.915 1.00 97.50 317 ILE A CA 1
ATOM 2433 C C . ILE A 1 317 ? -4.656 15.346 -4.429 1.00 97.50 317 ILE A C 1
ATOM 2435 O O . ILE A 1 317 ? -3.647 14.904 -4.970 1.00 97.50 317 ILE A O 1
ATOM 2439 N N . ILE A 1 318 ? -5.579 16.029 -5.115 1.00 98.12 318 ILE A N 1
ATOM 2440 C CA . ILE A 1 318 ? -5.473 16.263 -6.567 1.00 98.12 318 ILE A CA 1
ATOM 2441 C C . ILE A 1 318 ? -4.217 17.064 -6.929 1.00 98.12 318 ILE A C 1
ATOM 2443 O O . ILE A 1 318 ? -3.556 16.750 -7.924 1.00 98.12 318 ILE A O 1
ATOM 2447 N N . VAL A 1 319 ? -3.856 18.057 -6.110 1.00 96.50 319 VAL A N 1
ATOM 2448 C CA . VAL A 1 319 ? -2.603 18.810 -6.273 1.00 96.50 319 VAL A CA 1
ATOM 2449 C C . VAL A 1 319 ? -1.390 17.895 -6.094 1.00 96.50 319 VAL A C 1
ATOM 2451 O O . VAL A 1 319 ? -0.479 17.941 -6.914 1.00 96.50 319 VAL A O 1
ATOM 2454 N N . MET A 1 320 ? -1.377 17.024 -5.080 1.00 96.25 320 MET A N 1
ATOM 2455 C CA . MET A 1 320 ? -0.271 16.081 -4.864 1.00 96.25 320 MET A CA 1
ATOM 2456 C C . MET A 1 320 ? -0.157 15.037 -5.977 1.00 96.25 320 MET A C 1
ATOM 2458 O O . MET A 1 320 ? 0.960 14.697 -6.365 1.00 96.25 320 MET A O 1
ATOM 2462 N N . VAL A 1 321 ? -1.280 14.577 -6.544 1.00 97.50 321 VAL A N 1
ATOM 2463 C CA . VAL A 1 321 ? -1.279 13.732 -7.749 1.00 97.50 321 VAL A CA 1
ATOM 2464 C C . VAL A 1 321 ? -0.599 14.468 -8.901 1.00 97.50 321 VAL A C 1
ATOM 2466 O O . VAL A 1 321 ? 0.309 13.915 -9.516 1.00 97.50 321 VAL A O 1
ATOM 2469 N N . TYR A 1 322 ? -0.971 15.723 -9.155 1.00 96.50 322 TYR A N 1
ATOM 2470 C CA . TYR A 1 322 ? -0.388 16.512 -10.243 1.00 96.50 322 TYR A CA 1
ATOM 2471 C C . TYR A 1 322 ? 1.119 16.725 -10.042 1.00 96.50 322 TYR A C 1
ATOM 2473 O O . TYR A 1 322 ? 1.927 16.402 -10.912 1.00 96.50 322 TYR A O 1
ATOM 2481 N N . VAL A 1 323 ? 1.514 17.209 -8.860 1.00 94.56 323 VAL A N 1
ATOM 2482 C CA . VAL A 1 323 ? 2.920 17.480 -8.528 1.00 94.56 323 VAL A CA 1
ATOM 2483 C C . VAL A 1 323 ? 3.759 16.200 -8.590 1.00 94.56 323 VAL A C 1
ATOM 2485 O O . VAL A 1 323 ? 4.861 16.216 -9.137 1.00 94.56 323 VAL A O 1
ATOM 2488 N N . GLY A 1 324 ? 3.239 15.080 -8.077 1.00 94.06 324 GLY A N 1
ATOM 2489 C CA . GLY A 1 324 ? 3.915 13.782 -8.128 1.00 94.06 324 GLY A CA 1
ATOM 2490 C C . GLY A 1 324 ? 4.070 13.230 -9.533 1.00 94.06 324 GLY A C 1
ATOM 2491 O O . GLY A 1 324 ? 5.126 12.698 -9.869 1.00 94.06 324 GLY A O 1
ATOM 2492 N N . GLY A 1 325 ? 3.057 13.432 -10.376 1.00 93.44 325 GLY A N 1
ATOM 2493 C CA . GLY A 1 325 ? 3.102 13.025 -11.773 1.00 93.44 325 GLY A CA 1
ATOM 2494 C C . GLY A 1 325 ? 4.217 13.728 -12.550 1.00 93.44 325 GLY A C 1
ATOM 2495 O O . GLY A 1 325 ? 4.791 13.125 -13.445 1.00 93.44 325 GLY A O 1
ATOM 2496 N N . ILE A 1 326 ? 4.570 14.965 -12.190 1.00 91.75 326 ILE A N 1
ATOM 2497 C CA . ILE A 1 326 ? 5.648 15.719 -12.851 1.00 91.75 326 ILE A CA 1
ATOM 2498 C C . ILE A 1 326 ? 7.022 15.328 -12.308 1.00 91.75 326 ILE A C 1
ATOM 2500 O O . ILE A 1 326 ? 7.968 15.146 -13.076 1.00 91.75 326 ILE A O 1
ATOM 2504 N N . LYS A 1 327 ? 7.159 15.248 -10.979 1.00 87.81 327 LYS A N 1
ATOM 2505 C CA . LYS A 1 327 ? 8.460 15.058 -10.335 1.00 87.81 327 LYS A CA 1
ATOM 2506 C C . LYS A 1 327 ? 8.353 14.301 -9.014 1.00 87.81 327 LYS A C 1
ATOM 2508 O O . LYS A 1 327 ? 7.545 14.625 -8.140 1.00 87.81 327 LYS A O 1
ATOM 2513 N N . GLN A 1 328 ? 9.288 13.375 -8.821 1.00 81.38 328 GLN A N 1
ATOM 2514 C CA . GLN A 1 328 ? 9.517 12.734 -7.534 1.00 81.38 328 GLN A CA 1
ATOM 2515 C C . GLN A 1 328 ? 10.145 13.719 -6.536 1.00 81.38 328 GLN A C 1
ATOM 2517 O O . GLN A 1 328 ? 11.166 14.353 -6.816 1.00 81.38 328 GLN A O 1
ATOM 2522 N N . ASN A 1 329 ? 9.557 13.834 -5.343 1.00 84.00 329 ASN A N 1
ATOM 2523 C CA . ASN A 1 329 ? 10.089 14.670 -4.271 1.00 84.00 329 ASN A CA 1
ATOM 2524 C C . ASN A 1 329 ? 10.537 13.811 -3.079 1.00 84.00 329 ASN A C 1
ATOM 2526 O O . ASN A 1 329 ? 9.717 13.315 -2.308 1.00 84.00 329 ASN A O 1
ATOM 2530 N N . LEU A 1 330 ? 11.856 13.672 -2.912 1.00 86.19 330 LEU A N 1
ATOM 2531 C CA . LEU A 1 330 ? 12.461 12.897 -1.823 1.00 86.19 330 LEU A CA 1
ATOM 2532 C C . LEU A 1 330 ? 12.081 13.422 -0.433 1.00 86.19 330 LEU A C 1
ATOM 2534 O O . LE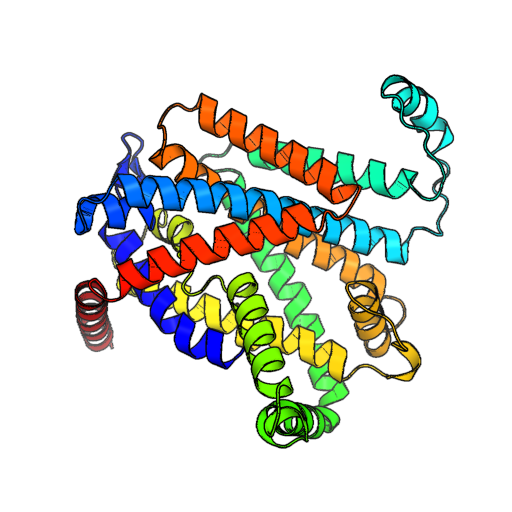U A 1 330 ? 11.938 12.630 0.500 1.00 86.19 330 LEU A O 1
ATOM 2538 N N . PHE A 1 331 ? 11.886 14.736 -0.289 1.00 87.19 331 PHE A N 1
ATOM 2539 C CA . PHE A 1 331 ? 11.449 15.323 0.975 1.00 87.19 331 PHE A CA 1
ATOM 2540 C C . PHE A 1 331 ? 10.042 14.848 1.335 1.00 87.19 331 PHE A C 1
ATOM 2542 O O . PHE A 1 331 ? 9.803 14.438 2.465 1.00 87.19 331 PHE A O 1
ATOM 2549 N N . VAL A 1 332 ? 9.128 14.831 0.363 1.00 86.56 332 VAL A N 1
ATOM 2550 C CA . VAL A 1 332 ? 7.757 14.366 0.596 1.00 86.56 332 VAL A CA 1
ATOM 2551 C C . VAL A 1 332 ? 7.717 12.863 0.864 1.00 86.56 332 VAL A C 1
ATOM 2553 O O . VAL A 1 332 ? 6.951 12.422 1.716 1.00 86.56 332 VAL A O 1
ATOM 2556 N N . TRP A 1 333 ? 8.587 12.081 0.223 1.00 83.38 333 TRP A N 1
ATOM 2557 C CA . TRP A 1 333 ? 8.716 10.663 0.552 1.00 83.38 333 TRP A CA 1
ATOM 2558 C C . TRP A 1 333 ? 9.197 10.454 1.996 1.00 83.38 333 TRP A C 1
ATOM 2560 O O . TRP A 1 333 ? 8.574 9.714 2.750 1.00 83.38 333 TRP A O 1
ATOM 2570 N N . SER A 1 334 ? 10.211 11.214 2.421 1.00 89.75 334 SER A N 1
ATOM 2571 C CA . SER A 1 334 ? 10.710 11.204 3.806 1.00 89.75 334 SER A CA 1
ATOM 2572 C C . SER A 1 334 ? 9.638 11.641 4.808 1.00 89.75 334 SER A C 1
ATOM 2574 O O . SER A 1 334 ? 9.553 11.117 5.917 1.00 89.75 334 SER A O 1
ATOM 2576 N N . LEU A 1 335 ? 8.793 12.594 4.415 1.00 89.31 335 LEU A N 1
ATOM 2577 C CA . LEU A 1 335 ? 7.669 13.048 5.218 1.00 89.31 335 LEU A CA 1
ATOM 2578 C C . LEU A 1 335 ? 6.578 11.965 5.326 1.00 89.31 335 LEU A C 1
ATOM 2580 O O . LEU A 1 335 ? 5.979 11.813 6.391 1.00 89.31 335 LEU A O 1
ATOM 2584 N N . ALA A 1 336 ? 6.371 11.173 4.268 1.00 90.56 336 ALA A N 1
ATOM 2585 C CA . ALA A 1 336 ? 5.488 10.013 4.303 1.00 90.56 336 ALA A CA 1
ATOM 2586 C C . ALA A 1 336 ? 6.003 8.938 5.269 1.00 90.56 336 ALA A C 1
ATOM 2588 O O . ALA A 1 336 ? 5.249 8.474 6.122 1.00 90.56 336 ALA A O 1
ATOM 2589 N N . ASP A 1 337 ? 7.299 8.602 5.197 1.00 90.00 337 ASP A N 1
ATOM 2590 C CA . ASP A 1 337 ? 7.949 7.682 6.142 1.00 90.00 337 ASP A CA 1
ATOM 2591 C C . ASP A 1 337 ? 7.812 8.167 7.589 1.00 90.00 337 ASP A C 1
ATOM 2593 O O . ASP A 1 337 ? 7.546 7.380 8.497 1.00 90.00 337 ASP A O 1
ATOM 2597 N N . PHE A 1 338 ? 7.975 9.473 7.809 1.00 91.38 338 PHE A N 1
ATOM 2598 C CA . PHE A 1 338 ? 7.838 10.077 9.128 1.00 91.38 338 PHE A CA 1
ATOM 2599 C C . PHE A 1 338 ? 6.406 9.962 9.669 1.00 91.38 338 PHE A C 1
ATOM 2601 O O . PHE A 1 338 ? 6.214 9.549 10.815 1.00 91.38 338 PHE A O 1
ATOM 2608 N N . GLY A 1 339 ? 5.403 10.270 8.838 1.00 93.75 339 GLY A N 1
ATOM 2609 C CA . GLY A 1 339 ? 3.991 10.091 9.178 1.00 93.75 339 GLY A CA 1
ATOM 2610 C C . GLY A 1 339 ? 3.673 8.636 9.528 1.00 93.75 339 GLY A C 1
ATOM 2611 O O . GLY A 1 339 ? 3.166 8.366 10.618 1.00 93.75 339 GLY A O 1
ATOM 2612 N N . LEU A 1 340 ? 4.069 7.698 8.661 1.00 92.69 340 LEU A N 1
ATOM 2613 C CA . LEU A 1 340 ? 3.894 6.259 8.875 1.00 92.69 340 LEU A CA 1
ATOM 2614 C C . LEU A 1 340 ? 4.556 5.786 10.177 1.00 92.69 340 LEU A C 1
ATOM 2616 O O . LEU A 1 340 ? 3.970 5.002 10.925 1.00 92.69 340 LEU A O 1
ATOM 2620 N N . GLY A 1 341 ? 5.760 6.278 10.479 1.00 92.38 341 GLY A N 1
ATOM 2621 C CA . GLY A 1 341 ? 6.481 5.960 11.710 1.00 92.38 341 GLY A CA 1
ATOM 2622 C C . GLY A 1 341 ? 5.722 6.396 12.964 1.00 92.38 341 GLY A C 1
ATOM 2623 O O . GLY A 1 341 ? 5.538 5.591 13.878 1.00 92.38 341 GLY A O 1
ATOM 2624 N N . ILE A 1 342 ? 5.221 7.638 12.996 1.00 94.50 342 ILE A N 1
ATOM 2625 C CA . ILE A 1 342 ? 4.411 8.147 14.117 1.00 94.50 342 ILE A CA 1
ATOM 2626 C C . ILE A 1 342 ? 3.151 7.300 14.299 1.00 94.50 342 ILE A C 1
ATOM 2628 O O . ILE A 1 342 ? 2.840 6.888 15.418 1.00 94.50 342 ILE A O 1
ATOM 2632 N N . MET A 1 343 ? 2.438 7.024 13.207 1.00 94.69 343 MET A N 1
ATOM 2633 C CA . MET A 1 343 ? 1.217 6.221 13.240 1.00 94.69 343 MET A CA 1
ATOM 2634 C C . MET A 1 343 ? 1.487 4.827 13.784 1.00 94.69 343 MET A C 1
ATOM 2636 O O . MET A 1 343 ? 0.804 4.395 14.706 1.00 94.69 343 MET A O 1
ATOM 2640 N N . THR A 1 344 ? 2.528 4.170 13.276 1.00 93.00 344 THR A N 1
ATOM 2641 C CA . THR A 1 344 ? 2.933 2.831 13.706 1.00 93.00 344 THR A CA 1
ATOM 2642 C C . THR A 1 344 ? 3.256 2.810 15.194 1.00 93.00 344 THR A C 1
ATOM 2644 O O . THR A 1 344 ? 2.728 1.976 15.920 1.00 93.00 344 THR A O 1
ATOM 2647 N N . VAL A 1 345 ? 4.053 3.757 15.696 1.00 93.50 345 VAL A N 1
ATOM 2648 C CA . VAL A 1 345 ? 4.385 3.819 17.129 1.00 93.50 345 VAL A CA 1
ATOM 2649 C C . VAL A 1 345 ? 3.129 3.992 17.983 1.00 93.50 345 VAL A C 1
ATOM 2651 O O . VAL A 1 345 ? 2.922 3.236 18.933 1.00 93.50 345 VAL A O 1
ATOM 2654 N N . ILE A 1 346 ? 2.265 4.950 17.637 1.00 94.88 346 ILE A N 1
ATOM 2655 C CA . ILE A 1 346 ? 1.021 5.202 18.378 1.00 94.88 346 ILE A CA 1
ATOM 2656 C C . ILE A 1 346 ? 0.106 3.973 18.338 1.00 94.88 346 ILE A C 1
ATOM 2658 O O . ILE A 1 346 ? -0.459 3.584 19.362 1.00 94.88 346 ILE A O 1
ATOM 2662 N N . ASN A 1 347 ? -0.040 3.359 17.167 1.00 93.94 347 ASN A N 1
ATOM 2663 C CA . ASN A 1 347 ? -0.921 2.223 16.961 1.00 93.94 347 ASN A CA 1
ATOM 2664 C C . ASN A 1 347 ? -0.425 0.980 17.707 1.00 93.94 347 ASN A C 1
ATOM 2666 O O . ASN A 1 347 ? -1.214 0.360 18.411 1.00 93.94 347 ASN A O 1
ATOM 2670 N N . ILE A 1 348 ? 0.874 0.667 17.660 1.00 91.75 348 ILE A N 1
ATOM 2671 C CA . ILE A 1 348 ? 1.456 -0.444 18.427 1.00 91.75 348 ILE A CA 1
ATOM 2672 C C . ILE A 1 348 ? 1.266 -0.236 19.939 1.00 91.75 348 ILE A C 1
ATOM 2674 O O . ILE A 1 348 ? 0.836 -1.157 20.635 1.00 91.75 348 ILE A O 1
ATOM 2678 N N . ILE A 1 349 ? 1.513 0.976 20.452 1.00 90.88 349 ILE A N 1
ATOM 2679 C CA . ILE A 1 349 ? 1.281 1.311 21.871 1.00 90.88 349 ILE A CA 1
ATOM 2680 C C . ILE A 1 349 ? -0.195 1.134 22.252 1.00 90.88 349 ILE A C 1
ATOM 2682 O O . ILE A 1 349 ? -0.496 0.737 23.376 1.00 90.88 349 ILE A O 1
ATOM 2686 N N . MET A 1 350 ? -1.112 1.408 21.324 1.00 91.94 350 MET A N 1
ATOM 2687 C CA . MET A 1 350 ? -2.545 1.222 21.523 1.00 91.94 350 MET A CA 1
ATOM 2688 C C . MET A 1 350 ? -2.945 -0.260 21.487 1.00 91.94 350 MET A C 1
ATOM 2690 O O . MET A 1 350 ? -3.604 -0.729 22.407 1.00 91.94 350 MET A O 1
ATOM 2694 N N . ILE A 1 351 ? -2.541 -1.045 20.489 1.00 91.44 351 ILE A N 1
ATOM 2695 C CA . ILE A 1 351 ? -3.065 -2.414 20.337 1.00 91.44 351 ILE A CA 1
ATOM 2696 C C . ILE A 1 351 ? -2.558 -3.392 21.399 1.00 91.44 351 ILE A C 1
ATOM 2698 O O . ILE A 1 351 ? -3.276 -4.328 21.734 1.00 91.44 351 ILE A O 1
ATOM 2702 N N . VAL A 1 352 ? -1.354 -3.198 21.953 1.00 89.56 352 VAL A N 1
ATOM 2703 C CA . VAL A 1 352 ? -0.775 -4.107 22.961 1.00 89.56 352 VAL A CA 1
ATOM 2704 C C . VAL A 1 352 ? -1.664 -4.238 24.213 1.00 89.56 352 VAL A C 1
ATOM 2706 O O . VAL A 1 352 ? -2.031 -5.366 24.551 1.00 89.56 352 VAL A O 1
ATOM 2709 N N . PRO A 1 353 ? -2.079 -3.149 24.895 1.00 87.62 353 PRO A N 1
ATOM 2710 C CA . PRO A 1 353 ? -2.986 -3.245 26.041 1.00 87.62 353 PRO A CA 1
ATOM 2711 C C . PRO A 1 353 ? -4.412 -3.677 25.657 1.00 87.62 353 PRO A C 1
ATOM 2713 O O . PRO A 1 353 ? -5.083 -4.328 26.459 1.00 87.62 353 PRO A O 1
ATOM 2716 N N . PHE A 1 354 ? -4.876 -3.371 24.439 1.00 86.12 354 PHE A N 1
ATOM 2717 C CA . PHE A 1 354 ? -6.232 -3.705 23.971 1.00 86.12 354 PHE A CA 1
ATOM 2718 C C . PHE A 1 354 ? -6.312 -4.987 23.130 1.00 86.12 354 PHE A C 1
ATOM 2720 O O . PHE A 1 354 ? -7.349 -5.275 22.535 1.00 86.12 354 PHE A O 1
ATOM 2727 N N . ALA A 1 355 ? -5.267 -5.817 23.132 1.00 92.19 355 ALA A N 1
ATOM 2728 C CA . ALA A 1 355 ? -5.275 -7.103 22.441 1.00 92.19 355 ALA A CA 1
ATOM 2729 C C . ALA A 1 355 ? -6.291 -8.079 23.053 1.00 92.19 355 ALA A C 1
ATOM 2731 O O . ALA A 1 355 ? -6.907 -8.873 22.345 1.00 92.19 355 ALA A O 1
ATOM 2732 N N . LYS A 1 356 ? -6.492 -8.020 24.377 1.00 93.81 356 LYS A N 1
ATOM 2733 C CA . LYS A 1 356 ? -7.332 -8.977 25.110 1.00 93.81 356 LYS A CA 1
ATOM 2734 C C . LYS A 1 356 ? -8.788 -9.019 24.605 1.00 93.81 356 LYS A C 1
ATOM 2736 O O . LYS A 1 356 ? -9.220 -10.123 24.280 1.00 93.81 356 LYS A O 1
ATOM 2741 N N . PRO A 1 357 ? -9.517 -7.892 24.459 1.00 93.56 357 PRO A N 1
ATOM 2742 C CA . PRO A 1 357 ? -10.852 -7.894 23.854 1.00 93.56 357 PRO A CA 1
ATOM 2743 C C . PRO A 1 357 ? -10.902 -8.553 22.467 1.00 93.56 357 PRO A C 1
ATOM 2745 O O . PRO A 1 357 ? -11.757 -9.397 22.220 1.00 93.56 357 PRO A O 1
ATOM 2748 N N . 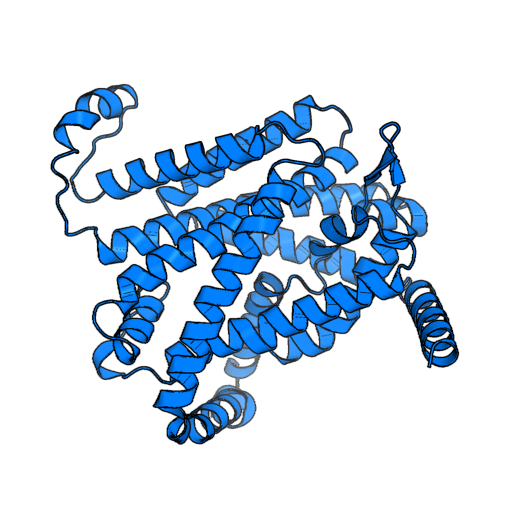ALA A 1 358 ? -9.946 -8.247 21.583 1.00 94.25 358 ALA A N 1
ATOM 2749 C CA . ALA A 1 358 ? -9.895 -8.847 20.247 1.00 94.25 358 ALA A CA 1
ATOM 2750 C C . ALA A 1 358 ? -9.638 -10.367 20.289 1.00 94.25 358 ALA A C 1
ATOM 2752 O O . ALA A 1 358 ? -10.216 -11.130 19.515 1.00 94.25 358 ALA A O 1
ATOM 2753 N N . LEU A 1 359 ? -8.797 -10.833 21.217 1.00 95.62 359 LEU A N 1
ATOM 2754 C CA . LEU A 1 359 ? -8.547 -12.263 21.426 1.00 95.62 359 LEU A CA 1
ATOM 2755 C C . LEU A 1 359 ? -9.755 -12.989 22.038 1.00 95.62 359 LEU A C 1
ATOM 2757 O O . LEU A 1 359 ? -9.966 -14.173 21.772 1.00 95.62 359 LEU A O 1
ATOM 2761 N N . GLU A 1 360 ? -10.544 -12.312 22.870 1.00 95.69 360 GLU A N 1
ATOM 2762 C CA . GLU A 1 360 ? -11.798 -12.851 23.398 1.00 95.69 360 GLU A CA 1
ATOM 2763 C C . GLU A 1 360 ? -12.842 -13.003 22.287 1.00 95.69 360 GLU A C 1
ATOM 2765 O O . GLU A 1 360 ? -13.433 -14.080 22.173 1.00 95.69 360 GLU A O 1
ATOM 2770 N N . GLU A 1 361 ? -12.985 -12.001 21.415 1.00 94.88 361 GLU A N 1
ATOM 2771 C CA . GLU A 1 361 ? -13.807 -12.078 20.200 1.00 94.88 361 GLU A CA 1
ATOM 2772 C C . GLU A 1 361 ? -13.371 -13.229 19.284 1.00 94.88 361 GLU A C 1
ATOM 2774 O O . GLU A 1 361 ? -14.205 -14.012 18.826 1.00 94.88 361 GLU A O 1
ATOM 2779 N N . LEU A 1 362 ? -12.061 -13.415 19.079 1.00 95.56 362 LEU A N 1
ATOM 2780 C CA . LEU A 1 362 ? -11.538 -14.546 18.306 1.00 95.56 362 LEU A CA 1
ATOM 2781 C C . LEU A 1 362 ? -11.966 -15.891 18.905 1.00 95.56 362 LEU A C 1
ATOM 2783 O O . LEU A 1 362 ? -12.504 -16.746 18.202 1.00 95.56 362 LEU A O 1
ATOM 2787 N N . LYS A 1 363 ? -11.788 -16.075 20.219 1.00 95.88 363 LYS A N 1
ATOM 2788 C CA . LYS A 1 363 ? -12.189 -17.312 20.911 1.00 95.88 363 LYS A CA 1
ATOM 2789 C C . LYS A 1 363 ? -13.690 -17.569 20.800 1.00 95.88 363 LYS A C 1
ATOM 2791 O O . LYS A 1 363 ? -14.111 -18.725 20.709 1.00 95.88 363 LYS A O 1
ATOM 2796 N N . GLN A 1 364 ? -14.514 -16.523 20.854 1.00 94.06 364 GLN A N 1
ATOM 2797 C CA . GLN A 1 364 ? -15.957 -16.652 20.655 1.00 94.06 364 GLN A CA 1
ATOM 2798 C C . GLN A 1 364 ? -16.280 -17.061 19.216 1.00 94.06 364 GLN A C 1
ATOM 2800 O O . GLN A 1 364 ? -17.028 -18.018 19.002 1.00 94.06 364 GLN A O 1
ATOM 2805 N N . TYR A 1 365 ? -15.653 -16.411 18.239 1.00 93.25 365 TYR A N 1
ATOM 2806 C CA . TYR A 1 365 ? -15.820 -16.714 16.823 1.00 93.25 365 TYR A CA 1
ATOM 2807 C C . TYR A 1 365 ? -15.423 -18.158 16.480 1.00 93.25 365 TYR A C 1
ATOM 2809 O O . TYR A 1 365 ? -16.172 -18.871 15.811 1.00 93.25 365 TYR A O 1
ATOM 2817 N N . GLU A 1 366 ? -14.312 -18.656 17.025 1.00 93.69 366 GLU A N 1
ATOM 2818 C CA . GLU A 1 366 ? -13.891 -20.053 16.868 1.00 93.69 366 GLU A CA 1
ATOM 2819 C C . GLU A 1 366 ? -14.905 -21.050 17.443 1.00 93.69 366 GLU A C 1
ATOM 2821 O O . GLU A 1 366 ? -15.155 -22.100 16.844 1.00 93.69 366 GLU A O 1
ATOM 2826 N N . LYS A 1 367 ? -15.524 -20.737 18.591 1.00 93.75 367 LYS A N 1
ATOM 2827 C CA . LYS A 1 367 ? -16.599 -21.568 19.159 1.00 93.75 367 LYS A CA 1
ATOM 2828 C C . LYS A 1 367 ? -17.817 -21.604 18.237 1.00 93.75 367 LYS A C 1
ATOM 2830 O O . LYS A 1 367 ? -18.404 -22.671 18.070 1.00 93.75 367 LYS A O 1
ATOM 2835 N N . ILE A 1 368 ? -18.186 -20.473 17.629 1.00 89.94 368 ILE A N 1
ATOM 2836 C CA . ILE A 1 368 ? -19.290 -20.402 16.660 1.00 89.94 368 ILE A CA 1
ATOM 2837 C C . ILE A 1 368 ? -18.973 -21.266 15.433 1.00 89.94 368 ILE A C 1
ATOM 2839 O O . ILE A 1 368 ? -19.813 -22.063 15.020 1.00 89.94 368 ILE A O 1
ATOM 2843 N N . LEU A 1 369 ? -17.759 -21.170 14.884 1.00 90.00 369 LEU A N 1
ATOM 2844 C CA . LEU A 1 369 ? -17.337 -21.978 13.734 1.00 90.00 369 LEU A CA 1
ATOM 2845 C C . LEU A 1 369 ? -17.343 -23.480 14.038 1.00 90.00 369 LEU A C 1
ATOM 2847 O O . LEU A 1 369 ? -17.797 -24.265 13.210 1.00 90.00 369 LEU A O 1
ATOM 2851 N N . LYS A 1 370 ? -16.891 -23.884 15.231 1.00 90.69 370 LYS A N 1
ATOM 2852 C CA . LYS A 1 370 ? -16.912 -25.292 15.666 1.00 90.69 370 LYS A CA 1
ATOM 2853 C C . LYS A 1 370 ? -18.3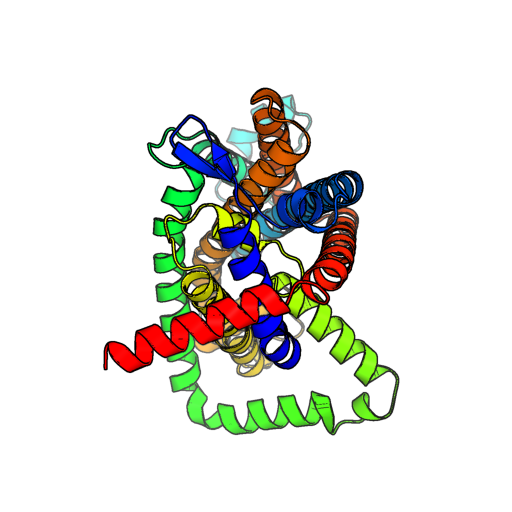21 -25.847 15.863 1.00 90.69 370 LYS A C 1
ATOM 2855 O O . LYS A 1 370 ? -18.491 -27.045 15.729 1.00 90.69 370 LYS A O 1
ATOM 2860 N N . ARG A 1 371 ? -19.308 -25.004 16.188 1.00 88.44 371 ARG A N 1
ATOM 2861 C CA . ARG A 1 371 ? -20.722 -25.404 16.321 1.00 88.44 371 ARG A CA 1
ATOM 2862 C C . ARG A 1 371 ? -21.465 -25.485 14.984 1.00 88.44 371 ARG A C 1
ATOM 2864 O O . ARG A 1 371 ? -22.540 -26.067 14.942 1.00 88.44 371 ARG A O 1
ATOM 2871 N N . LYS A 1 372 ? -20.945 -24.838 13.934 1.00 78.38 372 LYS A N 1
ATOM 2872 C CA . LYS A 1 372 ? -21.513 -24.857 12.574 1.00 78.38 372 LYS A CA 1
ATOM 2873 C C . LYS A 1 372 ? -20.973 -26.002 11.705 1.00 78.38 372 LYS A C 1
ATOM 2875 O O . LYS A 1 372 ? -21.552 -26.255 10.653 1.00 78.38 372 LYS A O 1
ATOM 2880 N N . LYS A 1 373 ? -19.860 -26.622 12.107 1.00 53.56 373 LYS A N 1
ATOM 2881 C CA . LYS A 1 373 ? -19.376 -27.899 11.565 1.00 53.56 373 LYS A CA 1
ATOM 2882 C C . LYS A 1 373 ? -20.103 -29.041 12.251 1.00 53.56 373 LYS A C 1
ATOM 2884 O O . LYS A 1 373 ? -20.341 -30.044 11.551 1.00 53.56 373 LYS A O 1
#

InterPro domains:
  IPR001463 Sodium:alanine symporter [PF01235] (1-372)
  IPR001463 Sodium:alanine symporter [PR00175] (108-126)
  IPR001463 Sodium:alanine symporter [PR00175] (229-247)
  IPR001463 Sodium:alanine symporter [PR00175] (274-296)
  IPR001463 Sodium:alanine symporter [PR00175] (334-354)
  IPR001463 Sodium:alanine symporter [PTHR30330] (1-371)

Foldseek 3Di:
DVVCLVVLLLQLLLQLLLLQVQWDQDPVRFTFGFDLSLCCPVVVCNVLSLLLLVLLLLLLLLLLLQLLLLLLCLCCVQCLPPDPVCQVVCQVVCVVVVDHDDSNQPSLLVSLVVLLVVLCCQQVPDDPQHSLVVVLVVLVVVLCVLQLVLLVLLCVVLVVCVVVLVVVVCCLQPNDPCNVDPNNVVVVVVVNLVLCVFLVRLLGLCSRVSRRDPDNQSSVSSNVSSVSSCCGVVPRVVSLVCLLSSADCVQQPPDDDSSSSQSSQCRRVNPVRSVSCSVSSCSVSSSSLSSSLSSSLSSQCSVPVDPVSNVVSSVSSSVSSSNSSNDDDPVSNVSSSVSSVSSSVSSNVSSVVVVVVSVVSNVVVVVVVVVVD

pLDDT: mean 90.55, std 6.55, range [53.56, 98.12]

Secondary structure (DSSP, 8-state):
-HHHHHHHHHHHHHHHHHHHHH-EE-TTS-EE-SHHHHHHHHS--HHHHHHHHHHHHHHHHHHHHHHHHHHHHHHHHHHTT---S-HHHHHHHHHHTT----HHHHHHHHHHHHHHHHHHHHHT---SS-HHHHHHHHHHHHHHHHHHHHHHHHHHHTTTTHHHHHHHHHIIIIISGGGGSHHHHHHHHHHHHHHHHHH-TTT--HHHHHHHSS-S-HHHHHHHHHHHHHIIIIIIIHHHHHHHHTS-HHHHTT--HHHHHHHHHHHHHGGGHHHHHHHHHHHHHHHHHHHHHHHHHHHHHHH---HHHHHHHHHHHHHHHHHHHH---HHHHHHHHHHHHHHHHHHHHHHTTTHHHHHHHHHHHHHHHHHH-

Sequence (373 aa):
MWLVALLGASTSFIESCLAVMYREKLEDGKYIGGSPWILKKQMNCKWLGVIYAIASIICYLGVVQVMSNSITESVTSVYSHVDFGLTPIFQPLAAVFGVELDQENFLKYFLAVLISIITASVIFGKSKKDAIIEALNRIVPIMAVLYILLVIFILLTNITAIPAMIQNIFYQAFGGEQFLGAGFGIVVMQGVRRGLFSNEAGSGDSNYAAAVVDIEEPARQGMVQALGVFVDTLVICSATAFIVLLADPKIVGNASGMELFQLAIQSHIGKIGAPFVVIIMFFFAFSTILAVTFYGKSAIYFIHSHSKMNVLYQLFIIVMVYVGGIKQNLFVWSLADFGLGIMTVINIIMIVPFAKPALEELKQYEKILKRKK